Protein AF-K9EWG0-F1 (afdb_monomer)

Mean predicted aligned error: 18.76 Å

Radius of gyration: 41.53 Å; Cα contacts (8 Å, |Δi|>4): 201; chains: 1; bounding box: 76×58×129 Å

Secondary structure (DSSP, 8-state):
-HHHHHHHHHHHHTT--PPPPPP--BS---S-HHHHTTHHHHHHHHHHHS-GGGEEEEEEEEEEETTEEEEEEEE--GGGTTEEEEEEEEE-TT---EEEEEEEEEE-TTPPPPPPP--HHHHHHHHHHHHHHHHHHHHHHHHHHHHHHHHHHHHHHHTTTTS-------------------------------------------SHHHHHHHHHHHHHHHHHHHHHHHHTSSSSSS-------

InterPro domains:
  IPR021391 Protein of unknown function DUF3027 [PF11228] (56-193)

pLDDT: mean 71.7, std 26.35, range [30.31, 98.5]

Solvent-accessible surface area (backbone atoms only — not comparable to full-atom values): 15636 Å² total; per-residue (Å²): 114,76,63,58,55,52,48,53,52,51,57,54,60,70,68,55,71,70,75,81,73,65,53,79,56,35,83,78,76,92,73,53,64,69,64,72,68,38,55,63,62,45,50,54,57,48,55,72,79,43,63,64,82,36,58,48,59,78,58,24,33,46,77,79,48,87,50,30,36,30,45,28,22,36,31,52,38,86,93,40,48,40,23,27,39,35,28,33,34,35,44,56,88,99,50,90,60,76,42,80,77,52,76,50,77,41,40,24,88,69,28,84,72,82,75,77,82,73,58,69,70,60,52,50,53,51,51,53,51,49,52,50,52,52,54,52,53,52,52,50,52,52,49,52,51,49,50,51,55,50,52,52,53,53,60,61,56,59,71,63,72,79,76,79,87,85,81,80,89,79,89,76,90,84,89,78,88,79,85,82,89,83,87,89,81,87,77,91,86,85,85,90,85,85,91,85,88,88,85,91,85,83,87,84,88,68,72,70,64,56,62,57,50,54,52,49,54,58,48,54,54,49,56,50,58,56,49,52,65,59,51,71,76,76,70,82,83,87,86,82,82,78,86,89,134

Structure (mmCIF, N/CA/C/O backbone):
data_AF-K9EWG0-F1
#
_entry.id   AF-K9EWG0-F1
#
loop_
_atom_site.group_PDB
_atom_site.id
_atom_site.type_symbol
_atom_site.label_atom_id
_atom_site.label_alt_id
_atom_site.label_comp_id
_atom_site.label_asym_id
_atom_site.label_entity_id
_atom_site.label_seq_id
_atom_site.pdbx_PDB_ins_code
_atom_site.Cartn_x
_atom_site.Cartn_y
_atom_site.Cartn_z
_atom_site.occupancy
_atom_site.B_iso_or_equiv
_atom_site.auth_seq_id
_atom_site.auth_comp_id
_atom_site.auth_asym_id
_atom_site.auth_atom_id
_atom_site.pdbx_PDB_model_num
ATOM 1 N N . MET A 1 1 ? 9.337 38.647 -16.752 1.00 52.31 1 MET A N 1
ATOM 2 C CA . MET A 1 1 ? 9.765 37.676 -17.786 1.00 52.31 1 MET A CA 1
ATOM 3 C C . MET A 1 1 ? 10.881 36.719 -17.349 1.00 52.31 1 MET A C 1
ATOM 5 O O . MET A 1 1 ? 10.680 35.524 -17.511 1.00 52.31 1 MET A O 1
ATOM 9 N N . ALA A 1 2 ? 12.030 37.158 -16.804 1.00 51.88 2 ALA A N 1
ATOM 10 C CA . ALA A 1 2 ? 13.043 36.218 -16.275 1.00 51.88 2 ALA A CA 1
ATOM 11 C C . ALA A 1 2 ? 12.647 35.605 -14.911 1.00 51.88 2 ALA A C 1
ATOM 13 O O . ALA A 1 2 ? 12.859 34.416 -14.696 1.00 51.88 2 ALA A O 1
ATOM 14 N N . ASN A 1 3 ? 11.988 36.386 -14.041 1.00 52.84 3 ASN A N 1
ATOM 15 C CA . ASN A 1 3 ? 11.521 35.917 -12.727 1.00 52.84 3 ASN A CA 1
ATOM 16 C C . ASN A 1 3 ? 10.357 34.914 -12.807 1.00 52.84 3 ASN A C 1
ATOM 18 O O . ASN A 1 3 ? 10.378 33.912 -12.108 1.00 52.84 3 ASN A O 1
ATOM 22 N N . GLU A 1 4 ? 9.397 35.106 -13.716 1.00 54.19 4 GLU A N 1
ATOM 23 C CA . GLU A 1 4 ? 8.247 34.190 -13.863 1.00 54.19 4 GLU A CA 1
ATOM 24 C C . GLU A 1 4 ? 8.647 32.807 -14.390 1.00 54.19 4 GLU A C 1
ATOM 26 O O . GLU A 1 4 ? 8.045 31.803 -14.026 1.00 54.19 4 GLU A O 1
ATOM 31 N N . LYS A 1 5 ? 9.685 32.724 -15.237 1.00 50.09 5 LYS A N 1
ATOM 32 C CA . LYS A 1 5 ? 10.212 31.428 -15.692 1.00 50.09 5 LYS A CA 1
ATOM 33 C C . LYS A 1 5 ? 10.930 30.676 -14.571 1.00 50.09 5 LYS A C 1
ATOM 35 O O . LYS A 1 5 ? 10.871 29.453 -14.558 1.00 50.09 5 LYS A O 1
ATOM 40 N N . LEU A 1 6 ? 11.581 31.383 -13.646 1.00 44.81 6 LEU A N 1
ATOM 41 C CA . LEU A 1 6 ? 12.205 30.775 -12.468 1.00 44.81 6 LEU A CA 1
ATOM 42 C C . LEU A 1 6 ? 11.150 30.316 -11.454 1.00 44.81 6 LEU A C 1
ATOM 44 O O . LEU A 1 6 ? 11.259 29.202 -10.949 1.00 44.81 6 LEU A O 1
ATOM 48 N N . GLU A 1 7 ? 10.092 31.100 -11.238 1.00 50.97 7 GLU A N 1
ATOM 49 C CA . GLU A 1 7 ? 8.958 30.690 -10.400 1.00 50.97 7 GLU A CA 1
ATOM 50 C C . GLU A 1 7 ? 8.190 29.508 -10.998 1.00 50.97 7 GLU A C 1
ATOM 52 O O . GLU A 1 7 ? 7.890 28.568 -10.277 1.00 50.97 7 GLU A O 1
ATOM 57 N N . ALA A 1 8 ? 7.949 29.462 -12.313 1.00 48.59 8 ALA A N 1
ATOM 58 C CA . ALA A 1 8 ? 7.283 28.321 -12.951 1.00 48.59 8 ALA A CA 1
ATOM 59 C C . ALA A 1 8 ? 8.116 27.025 -12.885 1.00 48.59 8 ALA A C 1
ATOM 61 O O . ALA A 1 8 ? 7.559 25.938 -12.729 1.00 48.59 8 ALA A O 1
ATOM 62 N N . VAL A 1 9 ? 9.448 27.125 -12.969 1.00 48.34 9 VAL A N 1
ATOM 63 C CA . VAL A 1 9 ? 10.360 25.983 -12.784 1.00 48.34 9 VAL A CA 1
ATOM 64 C C . VAL A 1 9 ? 10.399 25.540 -11.315 1.00 48.34 9 VAL A C 1
ATOM 66 O O . VAL A 1 9 ? 10.417 24.339 -11.052 1.00 48.34 9 VAL A O 1
ATOM 69 N N . ALA A 1 10 ? 10.326 26.471 -10.359 1.00 44.66 10 ALA A N 1
ATOM 70 C CA . ALA A 1 10 ? 10.211 26.159 -8.933 1.00 44.66 10 ALA A CA 1
ATOM 71 C C . ALA A 1 10 ? 8.844 25.537 -8.574 1.00 44.66 10 ALA A C 1
ATOM 73 O O . ALA A 1 10 ? 8.788 24.553 -7.839 1.00 44.66 10 ALA A O 1
ATOM 74 N N . GLN A 1 11 ? 7.748 26.032 -9.158 1.00 46.97 11 GLN A N 1
ATOM 75 C CA . GLN A 1 11 ? 6.395 25.499 -8.972 1.00 46.97 11 GLN A CA 1
ATOM 76 C C . GLN A 1 11 ? 6.238 24.105 -9.605 1.00 46.97 11 GLN A C 1
ATOM 78 O O . GLN A 1 11 ? 5.547 23.250 -9.058 1.00 46.97 11 GLN A O 1
ATOM 83 N N . ALA A 1 12 ? 6.904 23.846 -10.738 1.00 45.38 12 ALA A N 1
ATOM 84 C CA . ALA A 1 12 ? 6.944 22.525 -11.369 1.00 45.38 12 ALA A CA 1
ATOM 85 C C . ALA A 1 12 ? 7.834 21.531 -10.600 1.00 45.38 12 ALA A C 1
ATOM 87 O O . ALA A 1 12 ? 7.512 20.345 -10.540 1.00 45.38 12 ALA A O 1
ATOM 88 N N . ALA A 1 13 ? 8.912 22.002 -9.964 1.00 43.16 13 ALA A N 1
ATOM 89 C CA . ALA A 1 13 ? 9.715 21.195 -9.045 1.00 43.16 13 ALA A CA 1
ATOM 90 C C . ALA A 1 13 ? 8.958 20.846 -7.748 1.00 43.16 13 ALA A C 1
ATOM 92 O O . ALA A 1 13 ? 9.226 19.805 -7.158 1.00 43.16 13 ALA A O 1
ATOM 93 N N . ALA A 1 14 ? 7.973 21.654 -7.342 1.00 43.66 14 ALA A N 1
ATOM 94 C CA . ALA A 1 14 ? 7.122 21.383 -6.180 1.00 43.66 14 ALA A CA 1
ATOM 95 C C . ALA A 1 14 ? 6.075 20.270 -6.410 1.00 43.66 14 ALA A C 1
ATOM 97 O O . ALA A 1 14 ? 5.506 19.765 -5.447 1.00 43.66 14 ALA A O 1
ATOM 98 N N . ILE A 1 15 ? 5.840 19.845 -7.660 1.00 48.53 15 ILE A N 1
ATOM 99 C CA . ILE A 1 15 ? 5.008 18.672 -8.001 1.00 48.53 15 ILE A CA 1
ATOM 100 C C . ILE A 1 15 ? 5.906 17.544 -8.517 1.00 48.53 15 ILE A C 1
ATOM 102 O O . ILE A 1 15 ? 5.627 16.874 -9.511 1.00 48.53 15 ILE A O 1
ATOM 106 N N . THR A 1 16 ? 7.043 17.327 -7.870 1.00 50.03 16 THR A N 1
ATOM 107 C CA . THR A 1 16 ? 7.686 16.024 -7.968 1.00 50.03 16 THR A CA 1
ATOM 108 C C . THR A 1 16 ? 7.005 15.151 -6.932 1.00 50.03 16 THR A C 1
ATOM 110 O O . THR A 1 16 ? 7.180 15.443 -5.752 1.00 50.03 16 THR A O 1
ATOM 113 N N . PRO A 1 17 ? 6.213 14.130 -7.314 1.00 56.44 17 PRO A N 1
ATOM 114 C CA . PRO A 1 17 ? 5.749 13.181 -6.323 1.00 56.44 17 PRO A CA 1
ATOM 115 C C . PRO A 1 17 ? 7.005 12.525 -5.759 1.00 56.44 17 PRO A C 1
ATOM 117 O O . PRO A 1 17 ? 7.719 11.801 -6.463 1.00 56.44 17 PRO A O 1
ATOM 120 N N . GLU A 1 18 ? 7.322 12.882 -4.521 1.00 65.06 18 GLU A N 1
ATOM 121 C CA . GLU A 1 18 ? 8.186 12.089 -3.671 1.00 65.06 18 GLU A CA 1
ATOM 122 C C . GLU A 1 18 ? 7.679 10.645 -3.737 1.00 65.06 18 GLU A C 1
ATOM 124 O O . GLU A 1 18 ? 6.473 10.398 -3.860 1.00 65.06 18 GLU A O 1
ATOM 129 N N . MET A 1 19 ? 8.601 9.687 -3.796 1.00 63.53 19 MET A N 1
ATOM 130 C CA . MET A 1 19 ? 8.195 8.287 -3.844 1.00 63.53 19 MET A CA 1
ATOM 131 C C . MET A 1 19 ? 7.349 7.988 -2.606 1.00 63.53 19 MET A C 1
ATOM 133 O O . MET A 1 19 ? 7.719 8.445 -1.526 1.00 63.53 19 MET A O 1
ATOM 137 N N . PRO A 1 20 ? 6.231 7.253 -2.745 1.00 70.00 20 PRO A N 1
ATOM 138 C CA . PRO A 1 20 ? 5.370 6.982 -1.606 1.00 70.00 20 PRO A CA 1
ATOM 139 C C . PRO A 1 20 ? 6.189 6.301 -0.511 1.00 70.00 20 PRO A C 1
ATOM 141 O O . PRO A 1 20 ? 6.918 5.339 -0.782 1.00 70.00 20 PRO A O 1
ATOM 144 N N . GLU A 1 21 ? 6.088 6.838 0.702 1.00 82.38 21 GLU A N 1
ATOM 145 C CA . GLU A 1 21 ? 6.824 6.335 1.851 1.00 82.38 21 GLU A CA 1
ATOM 146 C C . GLU A 1 21 ? 6.404 4.891 2.137 1.00 82.38 21 GLU A C 1
ATOM 148 O O . GLU A 1 21 ? 5.219 4.541 2.115 1.00 82.38 21 GLU A O 1
ATOM 153 N N . ARG A 1 22 ? 7.400 4.026 2.343 1.00 92.69 22 ARG A N 1
ATOM 154 C CA . ARG A 1 22 ? 7.156 2.629 2.694 1.00 92.69 22 ARG A CA 1
ATOM 155 C C . ARG A 1 22 ? 6.830 2.522 4.171 1.00 92.69 22 ARG A C 1
ATOM 157 O O . ARG A 1 22 ? 7.469 3.167 4.996 1.00 92.69 22 ARG A O 1
ATOM 164 N N . VAL A 1 23 ? 5.900 1.638 4.501 1.00 94.75 23 VAL A N 1
ATOM 165 C CA . VAL A 1 23 ? 5.550 1.360 5.894 1.00 94.75 23 VAL A CA 1
ATOM 166 C C . VAL A 1 23 ? 6.294 0.142 6.420 1.00 94.75 23 VAL A C 1
ATOM 168 O O . VAL A 1 23 ? 6.489 -0.854 5.718 1.00 94.75 23 VAL A O 1
ATOM 171 N N . TYR A 1 24 ? 6.639 0.209 7.704 1.00 94.50 24 TYR A N 1
ATOM 172 C CA . TYR A 1 24 ? 7.274 -0.870 8.455 1.00 94.50 24 TYR A CA 1
ATOM 173 C C . TYR A 1 24 ? 6.447 -1.147 9.718 1.00 94.50 24 TYR A C 1
ATOM 175 O O . TYR A 1 24 ? 6.765 -0.615 10.788 1.00 94.50 24 TYR A O 1
ATOM 183 N N . PRO A 1 25 ? 5.352 -1.928 9.605 1.00 95.00 25 PRO A N 1
ATOM 184 C CA . PRO A 1 25 ? 4.478 -2.220 10.733 1.00 95.00 25 PRO A CA 1
ATOM 185 C C . PRO A 1 25 ? 5.246 -2.881 11.875 1.00 95.00 25 PRO A C 1
ATOM 187 O O . PRO A 1 25 ? 6.041 -3.797 11.667 1.00 95.00 25 PRO A O 1
ATOM 190 N N . GLN A 1 26 ? 4.994 -2.425 13.094 1.00 93.62 26 GLN A N 1
ATOM 191 C CA . GLN A 1 26 ? 5.679 -2.909 14.284 1.00 93.62 26 GLN A CA 1
ATOM 192 C C . GLN A 1 26 ? 4.806 -3.939 15.002 1.00 93.62 26 GLN A C 1
ATOM 194 O O . GLN A 1 26 ? 3.613 -3.718 15.214 1.00 93.62 26 GLN A O 1
ATOM 199 N N . ALA A 1 27 ? 5.394 -5.065 15.410 1.00 87.50 27 ALA A N 1
ATOM 200 C CA . ALA A 1 27 ? 4.670 -6.096 16.158 1.00 87.50 27 ALA A CA 1
ATOM 201 C C . ALA A 1 27 ? 4.316 -5.640 17.584 1.00 87.50 27 ALA A C 1
ATOM 203 O O . ALA A 1 27 ? 3.273 -6.011 18.116 1.00 87.50 27 ALA A O 1
ATOM 204 N N . ASN A 1 28 ? 5.181 -4.821 18.190 1.00 84.56 28 ASN A N 1
ATOM 205 C CA . ASN A 1 28 ? 5.046 -4.353 19.563 1.00 84.56 28 ASN A CA 1
ATOM 206 C C . ASN A 1 28 ? 5.228 -2.839 19.609 1.00 84.56 28 ASN A C 1
ATOM 208 O O . ASN A 1 28 ? 6.334 -2.339 19.417 1.00 84.56 28 ASN A O 1
ATOM 212 N N . VAL A 1 29 ? 4.152 -2.119 19.912 1.00 86.94 29 VAL A N 1
ATOM 213 C CA . VAL A 1 29 ? 4.202 -0.676 20.154 1.00 86.94 29 VAL A CA 1
ATOM 214 C C . VAL A 1 29 ? 3.695 -0.408 21.563 1.00 86.94 29 VAL A C 1
ATOM 216 O O . VAL A 1 29 ? 2.639 -0.900 21.961 1.00 86.94 29 VAL A O 1
ATOM 219 N N . ALA A 1 30 ? 4.466 0.345 22.346 1.00 84.62 30 ALA A N 1
ATOM 220 C CA . ALA A 1 30 ? 4.003 0.829 23.639 1.00 84.62 30 ALA A CA 1
ATOM 221 C C . ALA A 1 30 ? 2.956 1.927 23.408 1.00 84.62 30 ALA A C 1
ATOM 223 O O . ALA A 1 30 ? 3.200 2.851 22.639 1.00 84.62 30 ALA A O 1
ATOM 224 N N . GLY A 1 31 ? 1.795 1.845 24.062 1.00 84.44 31 GLY A N 1
ATOM 225 C CA . GLY A 1 31 ? 0.774 2.881 23.909 1.00 84.44 31 GLY A CA 1
ATOM 226 C C . GLY A 1 31 ? -0.656 2.420 24.168 1.00 84.44 31 GLY A C 1
ATOM 227 O O . GLY A 1 31 ? -0.938 1.700 25.131 1.00 84.44 31 GLY A O 1
ATOM 228 N N . GLU A 1 32 ? -1.568 2.905 23.324 1.00 88.25 32 GLU A N 1
ATOM 229 C CA . GLU A 1 32 ? -3.019 2.798 23.469 1.00 88.25 32 GLU A CA 1
ATOM 230 C C . GLU A 1 32 ? -3.499 1.331 23.365 1.00 88.25 32 GLU A C 1
ATOM 232 O O . GLU A 1 32 ? -3.663 0.760 22.289 1.00 88.25 32 GLU A O 1
ATOM 237 N N . LYS A 1 33 ? -3.727 0.701 24.526 1.00 93.25 33 LYS A N 1
ATOM 238 C CA . LYS A 1 33 ? -4.073 -0.730 24.644 1.00 93.25 33 LYS A CA 1
ATOM 239 C C . LYS A 1 33 ? -5.417 -1.107 24.005 1.00 93.25 33 LYS A C 1
ATOM 241 O O . LYS A 1 33 ? -5.614 -2.259 23.616 1.00 93.25 33 LYS A O 1
ATOM 246 N N . THR A 1 34 ? -6.357 -0.169 23.933 1.00 95.19 34 THR A N 1
ATOM 247 C CA . THR A 1 34 ? -7.707 -0.410 23.401 1.00 95.19 34 THR A CA 1
ATOM 248 C C . THR A 1 34 ? -7.662 -0.588 21.885 1.00 95.19 34 THR A C 1
ATOM 250 O O . THR A 1 34 ? -8.275 -1.502 21.355 1.00 95.19 34 THR A O 1
ATOM 253 N N . LEU A 1 35 ? -6.909 0.264 21.198 1.00 96.38 35 LEU A N 1
ATOM 254 C CA . LEU A 1 35 ? -6.666 0.240 19.770 1.00 96.38 35 LEU A CA 1
ATOM 255 C C . LEU A 1 35 ? -5.797 -0.962 19.434 1.00 96.38 35 LEU A C 1
ATOM 257 O O . LEU A 1 35 ? -6.199 -1.747 18.595 1.00 96.38 35 LEU A O 1
ATOM 261 N N . LEU A 1 36 ? -4.716 -1.212 20.182 1.00 96.00 36 LEU A N 1
ATOM 262 C CA . LEU A 1 36 ? -3.873 -2.401 19.979 1.00 96.00 36 LEU A CA 1
ATOM 263 C C . LEU A 1 36 ? -4.661 -3.724 20.004 1.00 96.00 36 LEU A C 1
ATOM 265 O O . LEU A 1 36 ? -4.349 -4.647 19.255 1.00 96.00 36 LEU A O 1
ATOM 269 N N . SER A 1 37 ? -5.695 -3.817 20.844 1.00 95.50 37 SER A N 1
ATOM 270 C CA . SER A 1 37 ? -6.565 -4.999 20.930 1.00 95.50 37 SER A CA 1
ATOM 271 C C . SER A 1 37 ? -7.711 -5.015 19.910 1.00 95.50 37 SER A C 1
ATOM 273 O O . SER A 1 37 ? -8.373 -6.039 19.764 1.00 95.50 37 SER A O 1
ATOM 275 N N . ALA A 1 38 ? -7.928 -3.938 19.152 1.00 97.19 38 ALA A N 1
ATOM 276 C CA . ALA A 1 38 ? -9.024 -3.793 18.192 1.00 97.19 38 ALA A CA 1
ATOM 277 C C . ALA A 1 38 ? -8.699 -4.319 16.777 1.00 97.19 38 ALA A C 1
ATOM 279 O O . ALA A 1 38 ? -9.329 -3.910 15.800 1.00 97.19 38 ALA A O 1
ATOM 280 N N . ARG A 1 39 ? -7.769 -5.278 16.657 1.00 97.31 39 ARG A N 1
ATOM 281 C CA . ARG A 1 39 ? -7.419 -5.938 15.383 1.00 97.31 39 ARG A CA 1
ATOM 282 C C . ARG A 1 39 ? -8.644 -6.511 14.668 1.00 97.31 39 ARG A C 1
ATOM 284 O O . ARG A 1 39 ? -8.738 -6.400 13.450 1.00 97.31 39 ARG A O 1
ATOM 291 N N . ASP A 1 40 ? -9.564 -7.125 15.405 1.00 97.94 40 ASP A N 1
ATOM 292 C CA . ASP A 1 40 ? -10.741 -7.760 14.804 1.00 97.94 40 ASP A CA 1
ATOM 293 C C . ASP A 1 40 ? -11.700 -6.721 14.218 1.00 97.94 40 ASP A C 1
ATOM 295 O O . ASP A 1 40 ? -12.225 -6.927 13.132 1.00 97.94 40 ASP A O 1
ATOM 299 N N . VAL A 1 41 ? -11.833 -5.553 14.860 1.00 98.06 41 VAL A N 1
ATOM 300 C CA . VAL A 1 41 ? -12.605 -4.424 14.314 1.00 98.06 41 VAL A CA 1
ATOM 301 C C . VAL A 1 41 ? -12.006 -3.960 12.988 1.00 98.06 41 VAL A C 1
ATOM 303 O O . VAL A 1 41 ? -12.738 -3.756 12.023 1.00 98.06 41 VAL A O 1
ATOM 306 N N . ALA A 1 42 ? -10.677 -3.829 12.925 1.00 98.25 42 ALA A N 1
ATOM 307 C CA . ALA A 1 42 ? -9.989 -3.465 11.692 1.00 98.25 42 ALA A CA 1
ATOM 308 C C . ALA A 1 42 ? -10.172 -4.525 10.593 1.00 98.25 42 ALA A C 1
ATOM 310 O O . ALA A 1 42 ? -10.448 -4.191 9.442 1.00 98.25 42 ALA A O 1
ATOM 311 N N . ARG A 1 43 ? -10.055 -5.811 10.942 1.00 98.50 43 ARG A N 1
ATOM 312 C CA . ARG A 1 43 ? -10.225 -6.902 9.978 1.00 98.50 43 ARG A CA 1
ATOM 313 C C . ARG A 1 43 ? -11.659 -6.981 9.457 1.00 98.50 43 ARG A C 1
ATOM 315 O O . ARG A 1 43 ? -11.847 -7.127 8.254 1.00 98.50 43 ARG A O 1
ATOM 322 N N . ASP A 1 44 ? -12.651 -6.862 10.332 1.00 98.38 44 ASP A N 1
ATOM 323 C CA . ASP A 1 44 ? -14.066 -6.882 9.958 1.00 98.38 44 ASP A CA 1
ATOM 324 C C . ASP A 1 44 ? -14.415 -5.734 9.003 1.00 98.38 44 ASP A C 1
ATOM 326 O O . ASP A 1 44 ? -15.190 -5.933 8.066 1.00 98.38 44 ASP A O 1
ATOM 330 N N . GLU A 1 45 ? -13.813 -4.555 9.195 1.00 98.25 45 GLU A N 1
ATOM 331 C CA . GLU A 1 45 ? -13.983 -3.428 8.275 1.00 98.25 45 GLU A CA 1
ATOM 332 C C . GLU A 1 45 ? -13.423 -3.745 6.881 1.00 98.25 45 GLU A C 1
ATOM 334 O O . GLU A 1 45 ? -14.129 -3.564 5.891 1.00 98.25 45 GLU A O 1
ATOM 339 N N . LEU A 1 46 ? -12.210 -4.311 6.782 1.00 97.81 46 LEU A N 1
ATOM 340 C CA . LEU A 1 46 ? -11.655 -4.746 5.490 1.00 97.81 46 LEU A CA 1
ATOM 341 C C . LEU A 1 46 ? -12.587 -5.740 4.791 1.00 97.81 46 LEU A C 1
ATOM 343 O O . LEU A 1 46 ? -12.869 -5.612 3.600 1.00 97.81 46 LEU A O 1
ATOM 347 N N . LEU A 1 47 ? -13.104 -6.716 5.538 1.00 98.06 47 LEU A N 1
ATOM 348 C CA . LEU A 1 47 ? -13.963 -7.773 5.005 1.00 98.06 47 LEU A CA 1
ATOM 349 C C . LEU A 1 47 ? -15.360 -7.286 4.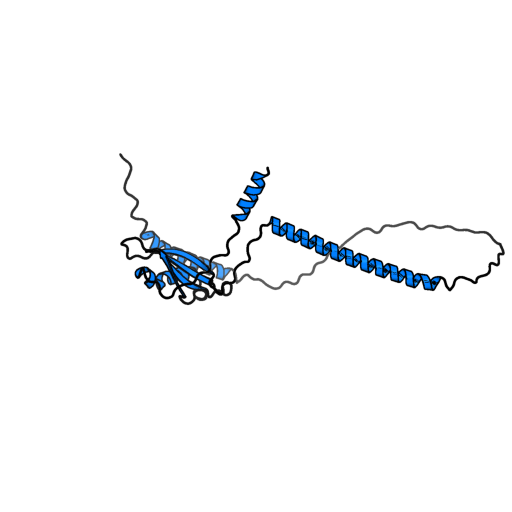586 1.00 98.06 47 LEU A C 1
ATOM 351 O O . LEU A 1 47 ? -16.087 -8.029 3.919 1.00 98.06 47 LEU A O 1
ATOM 355 N N . CYS A 1 48 ? -15.748 -6.051 4.925 1.00 96.56 48 CYS A N 1
ATOM 356 C CA . CYS A 1 48 ? -16.995 -5.464 4.436 1.00 96.56 48 CYS A CA 1
ATOM 357 C C . CYS A 1 48 ? -16.964 -5.214 2.919 1.00 96.56 48 CYS A C 1
ATOM 359 O O . CYS A 1 48 ? -18.003 -5.348 2.263 1.00 96.56 48 CYS A O 1
ATOM 361 N N . GLU A 1 49 ? -15.796 -4.898 2.353 1.00 93.62 49 GLU A N 1
ATOM 362 C CA . GLU A 1 49 ? -15.650 -4.546 0.932 1.00 93.62 49 GLU A CA 1
ATOM 363 C C . GLU A 1 49 ? -14.650 -5.431 0.181 1.00 93.62 49 GLU A C 1
ATOM 365 O O . GLU A 1 49 ? -14.834 -5.718 -1.008 1.00 93.62 49 GLU A O 1
ATOM 370 N N . ILE A 1 50 ? -13.618 -5.915 0.871 1.00 97.06 50 ILE A N 1
ATOM 371 C CA . ILE A 1 50 ? -12.515 -6.664 0.279 1.00 97.06 50 ILE A CA 1
ATOM 372 C C . ILE A 1 50 ? -12.779 -8.167 0.447 1.00 97.06 50 ILE A C 1
ATOM 374 O O . ILE A 1 50 ? -13.051 -8.638 1.552 1.00 97.06 50 ILE A O 1
ATOM 378 N N . PRO A 1 51 ? -12.688 -8.969 -0.632 1.00 97.69 51 PRO A N 1
ATOM 379 C CA . PRO A 1 51 ? -12.755 -10.421 -0.525 1.00 97.69 51 PRO A CA 1
ATOM 380 C C . PRO A 1 51 ? -11.717 -10.975 0.456 1.00 97.69 51 PRO A C 1
ATOM 382 O O . PRO A 1 51 ? -10.537 -10.658 0.337 1.00 97.69 51 PRO A O 1
ATOM 385 N N . GLU A 1 52 ? -12.134 -11.883 1.341 1.00 97.75 52 GLU A N 1
ATOM 386 C CA . GLU A 1 52 ? -11.278 -12.460 2.393 1.00 97.75 52 GLU A CA 1
ATOM 387 C C . GLU A 1 52 ? -9.953 -13.023 1.866 1.00 97.75 52 GLU A C 1
ATOM 389 O O . GLU A 1 52 ? -8.908 -12.812 2.466 1.00 97.75 52 GLU A O 1
ATOM 394 N N . LYS A 1 53 ? -9.970 -13.648 0.684 1.00 97.94 53 LYS A N 1
ATOM 395 C CA . LYS A 1 53 ? -8.769 -14.179 0.017 1.00 97.94 53 LYS A CA 1
ATOM 396 C C . LYS A 1 53 ? -7.683 -13.139 -0.300 1.00 97.94 53 LYS A C 1
ATOM 398 O O . LYS A 1 53 ? -6.600 -13.532 -0.704 1.00 97.94 53 LYS A O 1
ATOM 403 N N . TYR A 1 54 ? -7.991 -11.845 -0.224 1.00 98.19 54 TYR A N 1
ATOM 404 C CA . TYR A 1 54 ? -7.040 -10.756 -0.454 1.00 98.19 54 TYR A CA 1
ATOM 405 C C . TYR A 1 54 ? -6.569 -10.093 0.847 1.00 98.19 54 TYR A C 1
ATOM 407 O O . TYR A 1 54 ? -5.694 -9.229 0.791 1.00 98.19 54 TYR A O 1
ATOM 415 N N . VAL A 1 55 ? -7.117 -10.491 2.000 1.00 98.12 55 VAL A N 1
ATOM 416 C CA . VAL A 1 55 ? -6.748 -9.984 3.327 1.00 98.12 55 VAL A CA 1
ATOM 417 C C . VAL A 1 55 ? -5.980 -11.075 4.069 1.00 98.12 55 VAL A C 1
ATOM 419 O O . VAL A 1 55 ? -6.560 -12.062 4.520 1.00 98.12 55 VAL A O 1
ATOM 422 N N . GLY A 1 56 ? -4.668 -10.895 4.181 1.00 97.69 56 GLY A N 1
ATOM 423 C CA . GLY A 1 56 ? -3.769 -11.843 4.824 1.00 97.69 56 GLY A CA 1
ATOM 424 C C . GLY A 1 56 ? -3.669 -11.670 6.339 1.00 97.69 56 GLY A C 1
ATOM 425 O O . GLY A 1 56 ? -4.544 -11.122 7.017 1.00 97.69 56 GLY A O 1
ATOM 426 N N . GLU A 1 57 ? -2.562 -12.166 6.881 1.00 97.62 57 GLU A N 1
ATOM 427 C CA . GLU A 1 57 ? -2.255 -12.082 8.306 1.00 97.62 57 GLU A CA 1
ATOM 428 C C . GLU A 1 57 ? -2.037 -10.634 8.759 1.00 97.62 57 GLU A C 1
ATOM 430 O O . GLU A 1 57 ? -1.604 -9.773 7.992 1.00 97.62 57 GLU A O 1
ATOM 435 N N . HIS A 1 58 ? -2.314 -10.372 10.037 1.00 97.94 58 HIS A N 1
ATOM 436 C CA . HIS A 1 58 ? -1.984 -9.092 10.660 1.00 97.94 58 HIS A CA 1
ATOM 437 C C . HIS A 1 58 ? -0.463 -8.970 10.772 1.00 97.94 58 HIS A C 1
ATOM 439 O O . HIS A 1 58 ? 0.189 -9.837 11.349 1.00 97.94 58 HIS A O 1
ATOM 445 N N . ALA A 1 59 ? 0.085 -7.919 10.171 1.00 97.19 59 ALA A N 1
ATOM 446 C CA . ALA A 1 59 ? 1.519 -7.693 10.029 1.00 97.19 59 ALA A CA 1
ATOM 447 C C . ALA A 1 59 ? 2.099 -6.826 11.156 1.00 97.19 59 ALA A C 1
ATOM 449 O O . ALA A 1 59 ? 3.307 -6.820 11.368 1.00 97.19 59 ALA A O 1
ATOM 450 N N . GLY A 1 60 ? 1.249 -6.094 11.876 1.00 97.25 60 GLY A N 1
ATOM 451 C CA . GLY A 1 60 ? 1.663 -5.186 12.938 1.00 97.25 60 GLY A CA 1
ATOM 452 C C . GLY A 1 60 ? 0.826 -3.917 12.955 1.00 97.25 60 GLY A C 1
ATOM 453 O O . GLY A 1 60 ? -0.280 -3.861 12.406 1.00 97.25 60 GLY A O 1
ATOM 454 N N . VAL A 1 61 ? 1.347 -2.897 13.619 1.00 97.62 61 VAL A N 1
ATOM 455 C CA . VAL A 1 61 ? 0.673 -1.611 13.796 1.00 97.62 61 VAL A CA 1
ATOM 456 C C . VAL A 1 61 ? 1.642 -0.443 13.622 1.00 97.62 61 VAL A C 1
ATOM 458 O O . VAL A 1 61 ? 2.854 -0.614 13.755 1.00 97.62 61 VAL A O 1
ATOM 461 N N . LEU A 1 62 ? 1.101 0.747 13.375 1.00 96.00 62 LEU A N 1
ATOM 462 C CA . LEU A 1 62 ? 1.804 2.021 13.522 1.00 96.00 62 LEU A CA 1
ATOM 463 C C . LEU A 1 62 ? 0.987 2.912 14.461 1.00 96.00 62 LEU A C 1
ATOM 465 O O . LEU A 1 62 ? -0.220 3.058 14.279 1.00 96.00 62 LEU A O 1
ATOM 469 N N . LEU A 1 63 ? 1.623 3.463 15.494 1.00 95.69 63 LEU A N 1
ATOM 470 C CA . LEU A 1 63 ? 0.985 4.448 16.365 1.00 95.69 63 LEU A CA 1
ATOM 471 C C . LEU A 1 63 ? 1.201 5.829 15.748 1.00 95.69 63 LEU A C 1
ATOM 473 O O . LEU A 1 63 ? 2.309 6.353 15.822 1.00 95.69 63 LEU A O 1
ATOM 477 N N . GLU A 1 64 ? 0.151 6.381 15.149 1.00 92.88 64 GLU A N 1
ATOM 478 C CA . GLU A 1 64 ? 0.183 7.705 14.514 1.00 92.88 64 GLU A CA 1
ATOM 479 C C . GLU A 1 64 ? 0.203 8.804 15.585 1.00 92.88 64 GLU A C 1
ATOM 481 O O . GLU A 1 64 ? 1.011 9.728 15.553 1.00 92.88 64 GLU A O 1
ATOM 486 N N . GLU A 1 65 ? -0.672 8.673 16.589 1.00 93.19 65 GLU A N 1
ATOM 487 C CA . GLU A 1 65 ? -0.826 9.626 17.689 1.00 93.19 65 GLU A CA 1
ATOM 488 C C . GLU A 1 65 ? -1.279 8.920 18.981 1.00 93.19 65 GLU A C 1
ATOM 490 O O . GLU A 1 65 ? -1.536 7.720 19.005 1.00 93.19 65 GLU A O 1
ATOM 495 N N . GLU A 1 66 ? -1.462 9.662 20.082 1.00 92.75 66 GLU A N 1
ATOM 496 C CA . GLU A 1 66 ? -1.850 9.111 21.398 1.00 92.75 66 GLU A CA 1
ATOM 497 C C . GLU A 1 66 ? -3.107 8.212 21.350 1.00 92.75 66 GLU A C 1
ATOM 499 O O . GLU A 1 66 ? -3.243 7.271 22.136 1.00 92.75 66 GLU A O 1
ATOM 504 N N . ARG A 1 67 ? -4.060 8.519 20.459 1.00 95.12 67 ARG A N 1
ATOM 505 C CA . ARG A 1 67 ? -5.342 7.801 20.316 1.00 95.12 67 ARG A CA 1
ATOM 506 C C . ARG A 1 67 ? -5.704 7.509 18.861 1.00 95.12 67 ARG A C 1
ATOM 508 O O . ARG A 1 67 ? -6.892 7.370 18.555 1.00 95.12 67 ARG A O 1
ATOM 515 N N . VAL A 1 68 ? -4.694 7.425 18.001 1.00 96.81 68 VAL A N 1
ATOM 516 C CA . VAL A 1 68 ? -4.827 7.074 16.586 1.00 96.81 68 VAL A CA 1
ATOM 517 C C . VAL A 1 68 ? -3.769 6.029 16.260 1.00 96.81 68 VAL A C 1
ATOM 519 O O . VAL A 1 68 ? -2.591 6.222 16.552 1.00 96.81 68 VAL A O 1
ATOM 522 N N . LEU A 1 69 ? -4.196 4.893 15.720 1.00 97.31 69 LEU A N 1
ATOM 523 C CA . LEU A 1 69 ? -3.328 3.758 15.431 1.00 97.31 69 LEU A CA 1
ATOM 524 C C . LEU A 1 69 ? -3.809 3.039 14.178 1.00 97.31 69 LEU A C 1
ATOM 526 O O . LEU A 1 69 ? -4.999 2.763 14.038 1.00 97.31 69 LEU A O 1
ATOM 530 N N . THR A 1 70 ? -2.870 2.656 13.327 1.00 97.88 70 THR A N 1
ATOM 531 C CA . THR A 1 70 ? -3.134 1.942 12.080 1.00 97.88 70 THR A CA 1
ATOM 532 C C . THR A 1 70 ? -2.796 0.465 12.243 1.00 97.88 70 THR A C 1
ATOM 534 O O . THR A 1 70 ? -1.670 0.116 12.595 1.00 97.88 70 THR A O 1
ATOM 537 N N . HIS A 1 71 ? -3.764 -0.426 12.001 1.00 98.25 71 HIS A N 1
ATOM 538 C CA . HIS A 1 71 ? -3.517 -1.867 11.897 1.00 98.25 71 HIS A CA 1
ATOM 539 C C . HIS A 1 71 ? -3.169 -2.242 10.465 1.00 98.25 71 HIS A C 1
ATOM 541 O O . HIS A 1 71 ? -3.919 -1.912 9.550 1.00 98.25 71 HIS A O 1
ATOM 547 N N . PHE A 1 72 ? -2.095 -3.009 10.290 1.00 98.38 72 PHE A N 1
ATOM 548 C CA . PHE A 1 72 ? -1.671 -3.488 8.981 1.00 98.38 72 PHE A CA 1
ATOM 549 C C . PHE A 1 72 ? -1.935 -4.980 8.807 1.00 98.38 72 PHE A C 1
ATOM 551 O O . PHE A 1 72 ? -1.655 -5.783 9.698 1.00 98.38 72 PHE A O 1
ATOM 558 N N . PHE A 1 73 ? -2.424 -5.361 7.633 1.00 98.44 73 PHE A N 1
ATOM 559 C CA . PHE A 1 73 ? -2.609 -6.747 7.206 1.00 98.44 73 PHE A CA 1
ATOM 560 C C . PHE A 1 73 ? -1.909 -6.959 5.869 1.00 98.44 73 PHE A C 1
ATOM 562 O O . PHE A 1 73 ? -1.928 -6.071 5.017 1.00 98.44 73 PHE A O 1
ATOM 569 N N . LYS A 1 74 ? -1.301 -8.128 5.656 1.00 98.06 74 LYS A N 1
ATOM 570 C CA . LYS A 1 74 ? -0.694 -8.464 4.360 1.00 98.06 74 LYS A CA 1
ATOM 571 C C . LYS A 1 74 ? -1.740 -8.388 3.246 1.00 98.06 74 LYS A C 1
ATOM 573 O O . LYS A 1 74 ? -2.866 -8.865 3.410 1.00 98.06 74 LYS A O 1
ATOM 578 N N . CYS A 1 75 ? -1.382 -7.789 2.114 1.00 97.88 75 CYS A N 1
ATOM 579 C CA . CYS A 1 75 ? -2.212 -7.827 0.920 1.00 97.88 75 CYS A CA 1
ATOM 580 C C . CYS A 1 75 ? -1.921 -9.111 0.136 1.00 97.88 75 CYS A C 1
ATOM 582 O O . CYS A 1 75 ? -0.848 -9.269 -0.438 1.00 97.88 75 CYS A O 1
ATOM 584 N N . GLU A 1 76 ? -2.901 -10.010 0.065 1.00 97.62 76 GLU A N 1
ATOM 585 C CA . GLU A 1 76 ? -2.800 -11.266 -0.700 1.00 97.62 76 GLU A CA 1
ATOM 586 C C . GLU A 1 76 ? -3.311 -11.100 -2.144 1.00 97.62 76 GLU A C 1
ATOM 588 O O . GLU A 1 76 ? -3.549 -12.063 -2.878 1.00 97.62 76 GLU A O 1
ATOM 593 N N . HIS A 1 77 ? -3.529 -9.856 -2.583 1.00 96.38 77 HIS A N 1
ATOM 594 C CA . HIS A 1 77 ? -3.884 -9.589 -3.966 1.00 96.38 77 HIS A CA 1
ATOM 595 C C . HIS A 1 77 ? -2.641 -9.738 -4.864 1.00 96.38 77 HIS A C 1
ATOM 597 O O . HIS A 1 77 ? -1.658 -9.026 -4.665 1.00 96.38 77 HIS A O 1
ATOM 603 N N . PRO A 1 78 ? -2.675 -10.572 -5.922 1.00 95.00 78 PRO A N 1
ATOM 604 C CA . PRO A 1 78 ? -1.488 -10.873 -6.733 1.00 95.00 78 PRO A CA 1
ATOM 605 C C . PRO A 1 78 ? -0.917 -9.655 -7.478 1.00 95.00 78 PRO A C 1
ATOM 607 O O . PRO A 1 78 ? 0.256 -9.641 -7.830 1.00 95.00 78 PRO A O 1
ATOM 610 N N . GLY A 1 79 ? -1.731 -8.620 -7.709 1.00 94.75 79 GLY A N 1
ATOM 611 C CA . GLY A 1 79 ? -1.287 -7.344 -8.289 1.00 94.75 79 GLY A CA 1
ATOM 612 C C . GLY A 1 79 ? -0.636 -6.365 -7.302 1.00 94.75 79 GLY A C 1
ATOM 613 O O . GLY A 1 79 ? -0.149 -5.329 -7.736 1.00 94.75 79 GLY A O 1
ATOM 614 N N . TYR A 1 80 ? -0.641 -6.671 -6.003 1.00 95.75 80 TYR A N 1
ATOM 615 C CA . TYR A 1 80 ? -0.143 -5.805 -4.928 1.00 95.75 80 TYR A CA 1
ATOM 616 C C . TYR A 1 80 ? 0.784 -6.583 -3.983 1.00 95.75 80 TYR A C 1
ATOM 618 O O . TYR A 1 80 ? 0.711 -6.466 -2.763 1.00 95.75 80 TYR A O 1
ATOM 626 N N . HIS A 1 81 ? 1.671 -7.400 -4.551 1.00 94.81 81 HIS A N 1
ATOM 627 C CA . HIS A 1 81 ? 2.664 -8.134 -3.771 1.00 94.81 81 HIS A CA 1
ATOM 628 C C . HIS A 1 81 ? 3.543 -7.183 -2.944 1.00 94.81 81 HIS A C 1
ATOM 630 O O . HIS A 1 81 ? 3.983 -6.148 -3.449 1.00 94.81 81 HIS A O 1
ATOM 636 N N . GLY A 1 82 ? 3.770 -7.526 -1.675 1.00 95.75 82 GLY A N 1
ATOM 637 C CA . GLY A 1 82 ? 4.528 -6.702 -0.732 1.00 95.75 82 GLY A CA 1
ATOM 638 C C . GLY A 1 82 ? 3.778 -5.475 -0.200 1.00 95.75 82 GLY A C 1
ATOM 639 O O . GLY A 1 82 ? 4.366 -4.690 0.540 1.00 95.75 82 GLY A O 1
ATOM 640 N N . TRP A 1 83 ? 2.505 -5.274 -0.563 1.00 97.81 83 TRP A N 1
ATOM 641 C CA . TRP A 1 83 ? 1.671 -4.204 -0.006 1.00 97.81 83 TRP A CA 1
ATOM 642 C C . TRP A 1 83 ? 0.934 -4.657 1.254 1.00 97.81 83 TRP A C 1
ATOM 644 O O . TRP A 1 83 ? 0.682 -5.846 1.469 1.00 97.81 83 TRP A O 1
ATOM 654 N N . TYR A 1 84 ? 0.523 -3.680 2.056 1.00 98.25 84 TYR A N 1
ATOM 655 C CA . TYR A 1 84 ? -0.316 -3.874 3.228 1.00 98.25 84 TYR A CA 1
ATOM 656 C C . TYR A 1 84 ? -1.654 -3.159 3.065 1.00 98.25 84 TYR A C 1
ATOM 658 O O . TYR A 1 84 ? -1.714 -2.052 2.534 1.00 98.25 84 TYR A O 1
ATOM 666 N N . TRP A 1 85 ? -2.716 -3.775 3.577 1.00 98.25 85 TRP A N 1
ATOM 667 C CA . TRP A 1 85 ? -3.944 -3.073 3.938 1.00 98.25 85 TRP A CA 1
ATOM 668 C C . TRP A 1 85 ? -3.723 -2.375 5.274 1.00 98.25 85 TRP A C 1
ATOM 670 O O . TRP A 1 85 ? -3.350 -3.043 6.237 1.00 98.25 85 TRP A O 1
ATOM 680 N N . GLY A 1 86 ? -3.945 -1.068 5.336 1.00 98.12 86 GLY A N 1
ATOM 681 C CA . GLY A 1 86 ? -3.935 -0.285 6.566 1.00 98.12 86 GLY A CA 1
ATOM 682 C C . GLY A 1 86 ? -5.357 0.087 6.966 1.00 98.12 86 GLY A C 1
ATOM 683 O O . GLY A 1 86 ? -6.152 0.492 6.123 1.00 98.12 86 GLY A O 1
ATOM 684 N N . VAL A 1 87 ? -5.685 -0.058 8.245 1.00 98.50 87 VAL A N 1
ATOM 685 C CA . VAL A 1 87 ? -6.944 0.436 8.810 1.00 98.50 87 VAL A CA 1
ATOM 686 C C . VAL A 1 87 ? -6.626 1.324 9.993 1.00 98.50 87 VAL A C 1
ATOM 688 O O . VAL A 1 87 ? -6.193 0.834 11.043 1.00 98.50 87 VAL A O 1
ATOM 691 N N . THR A 1 88 ? -6.853 2.620 9.824 1.00 98.31 88 THR A N 1
ATOM 692 C CA . THR A 1 88 ? -6.612 3.609 10.870 1.00 98.31 88 THR A CA 1
ATOM 693 C C . THR A 1 88 ? -7.805 3.636 11.809 1.00 98.31 88 THR A C 1
ATOM 695 O O . THR A 1 88 ? -8.946 3.909 11.421 1.00 98.31 88 THR A O 1
ATOM 698 N N . LEU A 1 89 ? -7.546 3.347 13.077 1.00 98.12 89 LEU A N 1
ATOM 699 C CA . LEU A 1 89 ? -8.517 3.384 14.152 1.00 98.12 89 LEU A CA 1
ATOM 700 C C . LEU A 1 89 ? -8.249 4.589 15.046 1.00 98.12 89 LEU A C 1
ATOM 702 O O . LEU A 1 89 ? -7.111 4.890 15.399 1.00 98.12 89 LEU A O 1
ATOM 706 N N . ALA A 1 90 ? -9.323 5.237 15.477 1.00 97.44 90 ALA A N 1
ATOM 707 C CA . ALA A 1 90 ? -9.278 6.347 16.412 1.00 97.44 90 ALA A CA 1
ATOM 708 C C . ALA A 1 90 ? -10.166 6.075 17.628 1.00 97.44 90 ALA A C 1
ATOM 710 O O . ALA A 1 90 ? -11.183 5.372 17.553 1.00 97.44 90 ALA A O 1
ATOM 711 N N . ARG A 1 91 ? -9.802 6.671 18.767 1.00 95.69 91 ARG A N 1
ATOM 712 C CA . ARG A 1 91 ? -10.617 6.635 19.985 1.00 95.69 91 ARG A CA 1
ATOM 713 C C . ARG A 1 91 ? -10.825 8.029 20.558 1.00 95.69 91 ARG A C 1
ATOM 715 O O . ARG A 1 91 ? -9.889 8.700 20.984 1.00 95.69 91 ARG A O 1
ATOM 722 N N . MET A 1 92 ? -12.092 8.423 20.669 1.00 93.44 92 MET A N 1
ATOM 723 C CA . MET A 1 92 ? -12.467 9.692 21.295 1.00 93.44 92 MET A CA 1
ATOM 724 C C . MET A 1 92 ? -12.037 9.743 22.775 1.00 93.44 92 MET A C 1
ATOM 726 O O . MET A 1 92 ? -12.129 8.726 23.480 1.00 93.44 92 MET A O 1
ATOM 730 N N . PRO A 1 93 ? -11.631 10.916 23.299 1.00 90.44 93 PRO A N 1
ATOM 731 C CA . PRO A 1 93 ? -11.292 11.077 24.709 1.00 90.44 93 PRO A CA 1
ATOM 732 C C . PRO A 1 93 ? -12.409 10.577 25.633 1.00 90.44 93 PRO A C 1
ATOM 734 O O . PRO A 1 93 ? -13.590 10.809 25.384 1.00 90.44 93 PRO A O 1
ATOM 737 N N . ARG A 1 94 ? -12.032 9.880 26.715 1.00 88.00 94 ARG A N 1
ATOM 738 C CA . ARG A 1 94 ? -12.938 9.269 27.719 1.00 88.00 94 ARG A CA 1
ATOM 739 C C . ARG A 1 94 ? -13.912 8.199 27.191 1.00 88.00 94 ARG A C 1
ATOM 741 O O . ARG A 1 94 ? -14.605 7.579 27.991 1.00 88.00 94 ARG A O 1
ATOM 748 N N . SER A 1 95 ? -13.942 7.929 25.888 1.00 91.56 95 SER A N 1
ATOM 749 C CA . SER A 1 95 ? -14.712 6.834 25.298 1.00 91.56 95 SER A CA 1
ATOM 750 C C . SER A 1 95 ? -13.894 5.545 25.281 1.00 91.56 95 SER A C 1
ATOM 752 O O . SER A 1 95 ? -12.688 5.574 25.037 1.00 91.56 95 SER A O 1
ATOM 754 N N . ARG A 1 96 ? -14.559 4.404 25.491 1.00 88.88 96 ARG A N 1
ATOM 755 C CA . ARG A 1 96 ? -14.002 3.065 25.215 1.00 88.88 96 ARG A CA 1
ATOM 756 C C . ARG A 1 96 ? -14.322 2.575 23.801 1.00 88.88 96 ARG A C 1
ATOM 758 O O . ARG A 1 96 ? -13.841 1.526 23.396 1.00 88.88 96 ARG A O 1
ATOM 765 N N . LYS A 1 97 ? -15.155 3.311 23.061 1.00 94.62 97 LYS A N 1
ATOM 766 C CA . LYS A 1 97 ? -15.557 2.956 21.701 1.00 94.62 97 LYS A CA 1
ATOM 767 C C . LYS A 1 97 ? -14.444 3.313 20.720 1.00 94.62 97 LYS A C 1
ATOM 769 O O . LYS A 1 97 ? -14.072 4.482 20.630 1.00 94.62 97 LYS A O 1
ATOM 774 N N . VAL A 1 98 ? -13.989 2.312 19.979 1.00 97.38 98 VAL A N 1
ATOM 775 C CA . VAL A 1 98 ? -13.088 2.456 18.833 1.00 97.38 98 VAL A CA 1
ATOM 776 C C . VAL A 1 98 ? -13.908 2.759 17.578 1.00 97.38 98 VAL A C 1
ATOM 778 O O . VAL A 1 98 ? -15.016 2.238 17.412 1.00 97.38 98 VAL A O 1
ATOM 781 N N . THR A 1 99 ? -13.391 3.626 16.716 1.00 97.38 99 THR A N 1
ATOM 782 C CA . THR A 1 99 ? -13.986 3.975 15.422 1.00 97.38 99 THR A CA 1
ATOM 783 C C . THR A 1 99 ? -12.948 3.844 14.321 1.00 97.38 99 THR A C 1
ATOM 785 O O . THR A 1 99 ? -11.790 4.180 14.544 1.00 97.38 99 THR A O 1
ATOM 788 N N . VAL A 1 100 ? -13.368 3.399 13.140 1.00 97.75 100 VAL A N 1
ATOM 789 C CA . VAL A 1 100 ? -12.533 3.430 11.935 1.00 97.75 100 VAL A CA 1
ATOM 790 C C . VAL A 1 100 ? -12.526 4.852 11.381 1.00 97.75 100 VAL A C 1
ATOM 792 O O . VAL A 1 100 ? -13.588 5.471 11.287 1.00 97.75 100 VAL A O 1
ATOM 795 N N . SER A 1 101 ? -11.342 5.362 11.050 1.00 97.44 101 SER A N 1
ATOM 796 C CA . SER A 1 101 ? -11.159 6.637 10.355 1.00 97.44 101 SER A CA 1
ATOM 797 C C . SER A 1 101 ? -11.108 6.428 8.842 1.00 97.44 101 SER A C 1
ATOM 799 O O . SER A 1 101 ? -11.847 7.076 8.105 1.00 97.44 101 SER A O 1
ATOM 801 N N . GLU A 1 102 ? -10.282 5.483 8.395 1.00 96.94 102 GLU A N 1
ATOM 802 C CA . GLU A 1 102 ? -9.977 5.236 6.983 1.00 96.94 102 GLU A CA 1
ATOM 803 C C . GLU A 1 102 ? -9.446 3.811 6.769 1.00 96.94 102 GLU A C 1
ATOM 805 O O . GLU A 1 102 ? -9.079 3.105 7.718 1.00 96.94 102 GLU A O 1
ATOM 810 N N . VAL A 1 103 ? -9.457 3.398 5.503 1.00 97.94 103 VAL A N 1
ATOM 811 C CA . VAL A 1 103 ? -8.925 2.130 5.011 1.00 97.94 103 VAL A CA 1
ATOM 812 C C . VAL A 1 103 ? -8.103 2.443 3.769 1.00 97.94 103 VAL A C 1
ATOM 814 O O . VAL A 1 103 ? -8.648 2.912 2.772 1.00 97.94 103 VAL A O 1
ATOM 817 N N . ASP A 1 104 ? -6.816 2.125 3.818 1.00 96.38 104 ASP A N 1
ATOM 818 C CA . ASP A 1 104 ? -5.844 2.502 2.796 1.00 96.38 104 ASP A CA 1
ATOM 819 C C . ASP A 1 104 ? -4.926 1.330 2.433 1.00 96.38 104 ASP A C 1
ATOM 821 O O . ASP A 1 104 ? -4.938 0.261 3.052 1.00 96.38 104 ASP A O 1
ATOM 825 N N . MET A 1 105 ? -4.114 1.522 1.394 1.00 95.38 105 MET A N 1
ATOM 826 C CA . MET A 1 105 ? -3.056 0.591 1.016 1.00 95.38 105 MET A CA 1
ATOM 827 C C . MET A 1 105 ? -1.703 1.269 1.085 1.00 95.38 105 MET A C 1
ATOM 829 O O . MET A 1 105 ? -1.503 2.338 0.511 1.00 95.38 105 MET A O 1
ATOM 833 N N . PHE A 1 106 ? -0.752 0.582 1.705 1.00 96.19 106 PHE A N 1
ATOM 834 C CA . PHE A 1 106 ? 0.588 1.101 1.909 1.00 96.19 106 PHE A CA 1
ATOM 835 C C . PHE A 1 106 ? 1.633 0.165 1.305 1.00 96.19 106 PHE A C 1
ATOM 837 O O . PHE A 1 106 ? 1.517 -1.061 1.442 1.00 96.19 106 PHE A O 1
ATOM 844 N N . PRO A 1 107 ? 2.665 0.705 0.641 1.00 96.38 107 PRO A N 1
ATOM 845 C CA . PRO A 1 107 ? 3.742 -0.118 0.128 1.00 96.38 107 PRO A CA 1
ATOM 846 C C . PRO A 1 107 ? 4.627 -0.599 1.283 1.00 96.38 107 PRO A C 1
ATOM 848 O O . PRO A 1 107 ? 5.162 0.204 2.042 1.00 96.38 107 PRO A O 1
ATOM 851 N N . GLY A 1 108 ? 4.801 -1.913 1.416 1.00 95.06 108 GLY A N 1
ATOM 852 C CA . GLY A 1 108 ? 5.813 -2.499 2.296 1.00 95.06 108 GLY A CA 1
ATOM 853 C C . GLY A 1 108 ? 7.191 -2.521 1.641 1.00 95.06 108 GLY A C 1
ATOM 854 O O . GLY A 1 108 ? 7.368 -2.010 0.539 1.00 95.06 108 GLY A O 1
ATOM 855 N N . GLU A 1 109 ? 8.178 -3.139 2.283 1.00 92.88 109 GLU A N 1
ATOM 856 C CA . GLU A 1 109 ? 9.550 -3.250 1.759 1.00 92.88 109 GLU A CA 1
ATOM 857 C C . GLU A 1 109 ? 9.613 -3.917 0.374 1.00 92.88 109 GLU A C 1
ATOM 859 O O . GLU A 1 109 ? 10.281 -3.426 -0.536 1.00 92.88 109 GLU A O 1
ATOM 864 N N . GLU A 1 110 ? 8.828 -4.976 0.186 1.00 92.12 110 GLU A N 1
ATOM 865 C CA . GLU A 1 110 ? 8.793 -5.782 -1.039 1.00 92.12 110 GLU A CA 1
ATOM 866 C C . GLU A 1 110 ? 7.870 -5.198 -2.125 1.00 92.12 110 GLU A C 1
ATOM 868 O O . GLU A 1 110 ? 7.787 -5.731 -3.233 1.00 92.12 110 GLU A O 1
ATOM 873 N N . ALA A 1 111 ? 7.162 -4.097 -1.838 1.00 94.88 111 ALA A N 1
ATOM 874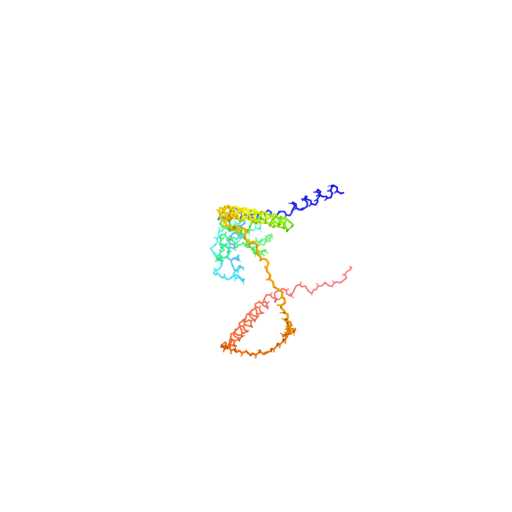 C CA . ALA A 1 111 ? 6.209 -3.523 -2.781 1.00 94.88 111 ALA A CA 1
ATOM 875 C C . ALA A 1 111 ? 6.906 -2.959 -4.029 1.00 94.88 111 ALA A C 1
ATOM 877 O O . ALA A 1 111 ? 7.815 -2.121 -3.946 1.00 94.88 111 ALA A O 1
ATOM 878 N N . MET A 1 112 ? 6.420 -3.358 -5.205 1.00 90.69 112 MET A N 1
ATOM 879 C CA . MET A 1 112 ? 6.811 -2.732 -6.465 1.00 90.69 112 MET A CA 1
ATOM 880 C C . MET A 1 112 ? 6.162 -1.350 -6.565 1.00 90.69 112 MET A C 1
ATOM 882 O O . MET A 1 112 ? 4.937 -1.227 -6.602 1.00 90.69 112 MET A O 1
ATOM 886 N N . LEU A 1 113 ? 6.996 -0.311 -6.600 1.00 89.69 113 LEU A N 1
ATOM 887 C CA . LEU A 1 113 ? 6.555 1.074 -6.714 1.00 89.69 113 LEU A CA 1
ATOM 888 C C . LEU A 1 113 ? 6.589 1.546 -8.163 1.00 89.69 113 LEU A C 1
ATOM 890 O O . LEU A 1 113 ? 7.422 1.116 -8.963 1.00 89.69 113 LEU A O 1
ATOM 894 N N . ALA A 1 114 ? 5.687 2.470 -8.481 1.00 85.81 114 ALA A N 1
ATOM 895 C CA . ALA A 1 114 ? 5.720 3.160 -9.757 1.00 85.81 114 ALA A CA 1
ATOM 896 C C . ALA A 1 114 ? 7.021 3.976 -9.888 1.00 85.81 114 ALA A C 1
ATOM 898 O O . ALA A 1 114 ? 7.517 4.518 -8.894 1.00 85.81 114 ALA A O 1
ATOM 899 N N . PRO A 1 115 ? 7.574 4.102 -11.107 1.00 83.25 115 PRO A N 1
ATOM 900 C CA . PRO A 1 115 ? 8.687 5.006 -11.343 1.00 83.25 115 PRO A CA 1
ATOM 901 C C . PRO A 1 115 ? 8.261 6.451 -11.076 1.00 83.25 115 PRO A C 1
ATOM 903 O O . PRO A 1 115 ? 7.076 6.794 -11.138 1.00 83.25 115 PRO A O 1
ATOM 906 N N . ARG A 1 116 ? 9.247 7.320 -10.840 1.00 83.44 116 ARG A N 1
ATOM 907 C CA . ARG A 1 116 ? 9.007 8.756 -10.681 1.00 83.44 116 ARG A CA 1
ATOM 908 C C . ARG A 1 116 ? 8.209 9.291 -11.867 1.00 83.44 116 ARG A C 1
ATOM 910 O O . ARG A 1 116 ? 8.554 9.050 -13.026 1.00 83.44 116 ARG A O 1
ATOM 917 N N . TRP A 1 117 ? 7.156 10.045 -11.568 1.00 86.31 117 TRP A N 1
ATOM 918 C CA . TRP A 1 117 ? 6.360 10.686 -12.602 1.00 86.31 117 TRP A CA 1
ATOM 919 C C . TRP A 1 117 ? 7.206 11.697 -13.379 1.00 86.31 117 TRP A C 1
ATOM 921 O O . TRP A 1 117 ? 7.909 12.523 -12.797 1.00 86.31 117 TRP A O 1
ATOM 931 N N . VAL A 1 118 ? 7.111 11.631 -14.706 1.00 87.50 118 VAL A N 1
ATOM 932 C CA . VAL A 1 118 ? 7.777 12.566 -15.617 1.00 87.50 118 VAL A CA 1
ATOM 933 C C . VAL A 1 118 ? 6.726 13.515 -16.200 1.00 87.50 118 VAL A C 1
ATOM 935 O O . VAL A 1 118 ? 5.708 13.015 -16.706 1.00 87.50 118 VAL A O 1
ATOM 938 N N . PRO A 1 119 ? 6.943 14.843 -16.185 1.00 90.75 119 PRO A N 1
ATOM 939 C CA . PRO A 1 119 ? 6.063 15.800 -16.845 1.00 90.75 119 PRO A CA 1
ATOM 940 C C . PRO A 1 119 ? 5.839 15.473 -18.317 1.00 90.75 119 PRO A C 1
ATOM 942 O O . PRO A 1 119 ? 6.732 14.986 -19.009 1.00 90.75 119 PRO A O 1
ATOM 945 N N . TRP A 1 120 ? 4.635 15.748 -18.815 1.00 89.38 120 TRP A N 1
ATOM 946 C CA . TRP A 1 120 ? 4.280 15.431 -20.198 1.00 89.38 120 TRP A CA 1
ATOM 947 C C . TRP A 1 120 ? 5.198 16.116 -21.218 1.00 89.38 120 TRP A C 1
ATOM 949 O O . TRP A 1 120 ? 5.650 15.470 -22.158 1.00 89.38 120 TRP A O 1
ATOM 959 N N . ASP A 1 121 ? 5.524 17.391 -21.001 1.00 95.06 121 ASP A N 1
ATOM 960 C CA . ASP A 1 121 ? 6.422 18.154 -21.875 1.00 95.06 121 ASP A CA 1
ATOM 961 C C . ASP A 1 121 ? 7.811 17.501 -21.983 1.00 95.06 121 ASP A C 1
ATOM 963 O O . ASP A 1 121 ? 8.357 17.329 -23.072 1.00 95.06 121 ASP A O 1
ATOM 967 N N . ASP A 1 122 ? 8.351 17.016 -20.864 1.00 93.44 122 ASP A N 1
ATOM 968 C CA . ASP A 1 122 ? 9.640 16.326 -20.855 1.00 93.44 122 ASP A CA 1
ATOM 969 C C . ASP A 1 122 ? 9.564 14.947 -21.520 1.00 93.44 122 ASP A C 1
ATOM 971 O O . ASP A 1 122 ? 10.493 14.561 -22.236 1.00 93.44 122 ASP A O 1
ATOM 975 N N . ARG A 1 123 ? 8.433 14.233 -21.386 1.00 94.94 123 ARG A N 1
ATOM 976 C CA . ARG A 1 123 ? 8.188 13.012 -22.175 1.00 94.94 123 ARG A CA 1
ATOM 977 C C . ARG A 1 123 ? 8.188 13.319 -23.671 1.00 94.94 123 ARG A C 1
ATOM 979 O O . ARG A 1 123 ? 8.792 12.572 -24.437 1.00 94.94 123 ARG A O 1
ATOM 986 N N . MET A 1 124 ? 7.562 14.419 -24.091 1.00 96.25 124 MET 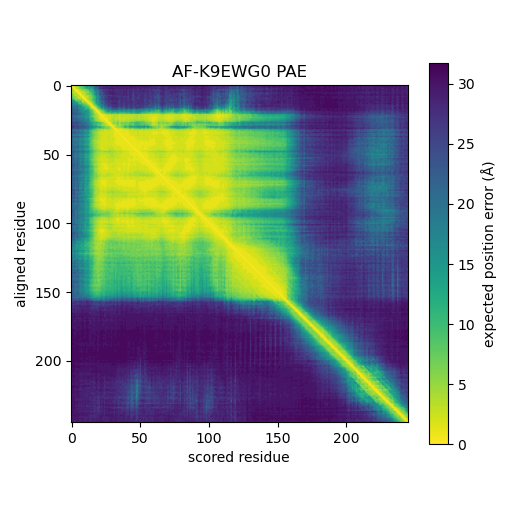A N 1
ATOM 987 C CA . MET A 1 124 ? 7.514 14.816 -25.500 1.00 96.25 124 MET A CA 1
ATOM 988 C C . MET A 1 124 ? 8.898 15.157 -26.048 1.00 96.25 124 MET A C 1
ATOM 990 O O . MET A 1 124 ? 9.277 14.643 -27.101 1.00 96.25 124 MET A O 1
ATOM 994 N N . LYS A 1 125 ? 9.702 15.927 -25.306 1.00 95.69 125 LYS A N 1
ATOM 995 C CA . LYS A 1 125 ? 11.095 16.222 -25.684 1.00 95.69 125 LYS A CA 1
ATOM 996 C C . LYS A 1 125 ? 11.937 14.954 -25.815 1.00 95.69 125 LYS A C 1
ATOM 998 O O . LYS A 1 125 ? 12.737 14.843 -26.744 1.00 95.69 125 LYS A O 1
ATOM 1003 N N . ALA A 1 126 ? 11.764 13.993 -24.905 1.00 94.88 126 ALA A N 1
ATOM 1004 C CA . ALA A 1 126 ? 12.462 12.712 -24.974 1.00 94.88 126 ALA A CA 1
ATOM 1005 C C . ALA A 1 126 ? 12.087 11.934 -26.247 1.00 94.88 126 ALA A C 1
ATOM 1007 O O . ALA A 1 126 ? 12.978 11.487 -26.969 1.00 94.88 126 ALA A O 1
ATOM 1008 N N . ILE A 1 127 ? 10.792 11.866 -26.574 1.00 96.00 127 ILE A N 1
ATOM 1009 C CA . ILE A 1 127 ? 10.290 11.217 -27.795 1.00 96.00 127 ILE A CA 1
ATOM 1010 C C . ILE A 1 127 ? 10.834 11.909 -29.053 1.00 96.00 127 ILE A C 1
ATOM 1012 O O . ILE A 1 127 ? 11.249 11.249 -30.005 1.00 96.00 127 ILE A O 1
ATOM 1016 N N . GLU A 1 128 ? 10.859 13.241 -29.093 1.00 97.69 128 GLU A N 1
ATOM 1017 C CA . GLU A 1 128 ? 11.412 13.984 -30.231 1.00 97.69 128 GLU A CA 1
ATOM 1018 C C . GLU A 1 128 ? 12.914 13.753 -30.399 1.00 97.69 128 GLU A C 1
ATOM 1020 O O . GLU A 1 128 ? 13.396 13.558 -31.519 1.00 97.69 128 GLU A O 1
ATOM 1025 N N . LYS A 1 129 ? 13.659 13.732 -29.290 1.00 97.12 129 LYS A N 1
ATOM 1026 C CA . LYS A 1 129 ? 15.086 13.405 -29.291 1.00 97.12 129 LYS A CA 1
ATOM 1027 C C . LYS A 1 129 ? 15.322 12.001 -29.842 1.00 97.12 129 LYS A C 1
ATOM 1029 O O . LYS A 1 129 ? 16.183 11.831 -30.703 1.00 97.12 129 LYS A O 1
ATOM 1034 N N . GLU A 1 130 ? 14.542 11.022 -29.396 1.00 96.38 130 GLU A N 1
ATOM 1035 C CA . GLU A 1 130 ? 14.623 9.645 -29.882 1.00 96.38 130 GLU A CA 1
ATOM 1036 C C . GLU A 1 130 ? 14.343 9.560 -31.388 1.00 96.38 130 GLU A C 1
ATOM 1038 O O . GLU A 1 130 ? 15.156 9.012 -32.133 1.00 96.38 130 GLU A O 1
ATOM 1043 N N . LYS A 1 131 ? 13.279 10.214 -31.876 1.00 97.25 131 LYS A N 1
ATOM 1044 C CA . LYS A 1 131 ? 12.973 10.297 -33.317 1.00 97.25 131 LYS A CA 1
ATOM 1045 C C . LYS A 1 131 ? 14.129 10.884 -34.128 1.00 97.25 131 LYS A C 1
ATOM 1047 O O . LYS A 1 131 ? 14.419 10.402 -35.222 1.00 97.25 131 LYS A O 1
ATOM 1052 N N . ARG A 1 132 ? 14.804 11.919 -33.613 1.00 97.00 132 ARG A N 1
ATOM 1053 C CA . ARG A 1 132 ? 15.971 12.521 -34.284 1.00 97.00 132 ARG A CA 1
ATOM 1054 C C . ARG A 1 132 ? 17.151 11.553 -34.349 1.00 97.00 132 ARG A C 1
ATOM 1056 O O . ARG A 1 132 ? 17.809 11.506 -35.383 1.00 97.00 132 ARG A O 1
ATOM 1063 N N . ILE A 1 133 ? 17.394 10.780 -33.289 1.00 97.88 133 ILE A N 1
ATOM 1064 C CA . ILE A 1 133 ? 18.450 9.755 -33.260 1.00 97.88 133 ILE A CA 1
ATOM 1065 C C . ILE A 1 133 ? 18.159 8.658 -34.289 1.00 97.88 133 ILE A C 1
ATOM 1067 O O . ILE A 1 133 ? 19.042 8.317 -35.074 1.00 97.88 133 ILE A O 1
ATOM 1071 N N . VAL A 1 134 ? 16.927 8.142 -34.323 1.00 97.38 134 VAL A N 1
ATOM 1072 C CA . VAL A 1 134 ? 16.518 7.110 -35.292 1.00 97.38 134 VAL A CA 1
ATOM 1073 C C . VAL A 1 134 ? 16.691 7.619 -36.721 1.00 97.38 134 VAL A C 1
ATOM 1075 O O . VAL A 1 134 ? 17.380 6.985 -37.515 1.00 97.38 134 VAL A O 1
ATOM 1078 N N . LYS A 1 135 ? 16.182 8.819 -37.020 1.00 97.00 135 LYS A N 1
ATOM 1079 C CA . LYS A 1 135 ? 16.308 9.428 -38.350 1.00 97.00 135 LYS A CA 1
ATOM 1080 C C . LYS A 1 135 ? 17.767 9.641 -38.771 1.00 97.00 135 LYS A C 1
ATOM 1082 O O . LYS A 1 135 ? 18.098 9.484 -39.944 1.00 97.00 135 LYS A O 1
ATOM 1087 N N . ALA A 1 136 ?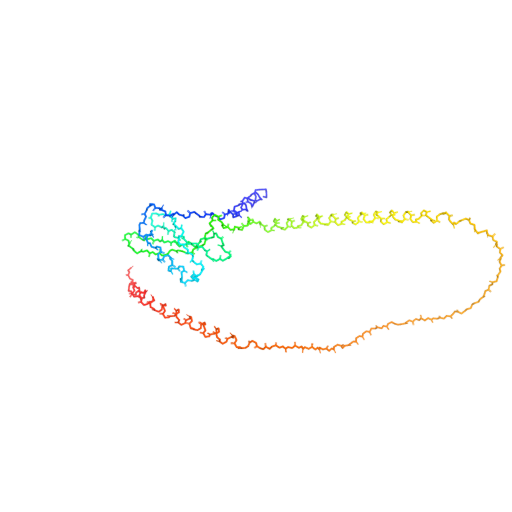 18.642 10.022 -37.839 1.00 96.81 136 ALA A N 1
ATOM 1088 C CA . ALA A 1 136 ? 20.066 10.177 -38.125 1.00 96.81 136 ALA A CA 1
ATOM 1089 C C . ALA A 1 136 ? 20.718 8.833 -38.488 1.00 96.81 136 ALA A C 1
ATOM 1091 O O . ALA A 1 136 ? 21.418 8.761 -39.495 1.00 96.81 136 ALA A O 1
ATOM 1092 N N . ARG A 1 137 ? 20.418 7.765 -37.733 1.00 96.62 137 ARG A N 1
ATOM 1093 C CA . ARG A 1 137 ? 20.901 6.405 -38.028 1.00 96.62 137 ARG A CA 1
ATOM 1094 C C . ARG A 1 137 ? 20.409 5.897 -39.382 1.00 96.62 137 ARG A C 1
ATOM 1096 O O . ARG A 1 137 ? 21.191 5.345 -40.145 1.00 96.62 137 ARG A O 1
ATOM 1103 N N . GLU A 1 138 ? 19.139 6.117 -39.713 1.00 97.00 138 GLU A N 1
ATOM 1104 C CA . GLU A 1 138 ? 18.586 5.743 -41.023 1.00 97.00 138 GLU A CA 1
ATOM 1105 C C . GLU A 1 138 ? 19.303 6.463 -42.173 1.00 97.00 138 GLU A C 1
ATOM 1107 O O . GLU A 1 138 ? 19.652 5.842 -43.176 1.00 97.00 138 GLU A O 1
ATOM 1112 N N . ALA A 1 139 ? 19.585 7.759 -42.014 1.00 96.81 139 ALA A N 1
ATOM 1113 C CA . ALA A 1 139 ? 20.315 8.530 -43.016 1.00 96.81 139 ALA A CA 1
ATOM 1114 C C . ALA A 1 139 ? 21.770 8.055 -43.185 1.00 96.81 139 ALA A C 1
ATOM 1116 O O . ALA A 1 139 ? 22.302 8.101 -44.294 1.00 96.81 139 ALA A O 1
ATOM 1117 N N . GLU A 1 140 ? 22.428 7.606 -42.114 1.00 96.69 140 GLU A N 1
ATOM 1118 C CA . GLU A 1 140 ? 23.761 6.993 -42.188 1.00 96.69 140 GLU A CA 1
ATOM 1119 C C . GLU A 1 140 ? 23.729 5.675 -42.963 1.00 96.69 140 GLU A C 1
ATOM 1121 O O . GLU A 1 140 ? 24.507 5.512 -43.904 1.00 96.69 140 GLU A O 1
ATOM 1126 N N . VAL A 1 141 ? 22.774 4.790 -42.661 1.00 97.25 141 VAL A N 1
ATOM 1127 C CA . VAL A 1 141 ? 22.585 3.531 -43.402 1.00 97.25 141 VAL A CA 1
ATOM 1128 C C . VAL A 1 141 ? 22.332 3.803 -44.887 1.00 97.25 141 VAL A C 1
ATOM 1130 O O . VAL A 1 141 ? 22.959 3.182 -45.745 1.00 97.25 141 VAL A O 1
ATOM 1133 N N . GLU A 1 142 ? 21.483 4.780 -45.224 1.00 96.75 142 GLU A N 1
ATOM 1134 C CA . GLU A 1 142 ? 21.229 5.144 -46.624 1.00 96.75 142 GLU A CA 1
ATOM 1135 C C . GLU A 1 142 ? 22.499 5.664 -47.322 1.00 96.75 142 GLU A C 1
ATOM 1137 O O . GLU A 1 142 ? 22.758 5.345 -48.488 1.00 96.75 142 GLU A O 1
ATOM 1142 N N . ARG A 1 143 ? 23.322 6.456 -46.622 1.00 95.62 143 ARG A N 1
ATOM 1143 C CA . ARG A 1 143 ? 24.605 6.947 -47.151 1.00 95.62 143 ARG A CA 1
ATOM 1144 C C . ARG A 1 143 ? 25.573 5.801 -47.412 1.00 95.62 143 ARG A C 1
ATOM 1146 O O . ARG A 1 143 ? 26.190 5.777 -48.477 1.00 95.62 143 ARG A O 1
ATOM 1153 N N . GLU A 1 144 ? 25.683 4.851 -46.489 1.00 95.88 144 GLU A N 1
ATOM 1154 C CA . GLU A 1 144 ? 26.518 3.662 -46.659 1.00 95.88 144 GLU A CA 1
ATOM 1155 C C . GLU A 1 144 ? 26.040 2.796 -47.826 1.00 95.88 144 GLU A C 1
ATOM 1157 O O . GLU A 1 144 ? 26.841 2.393 -48.672 1.00 95.88 144 GLU A O 1
ATOM 1162 N N . GLU A 1 145 ? 24.734 2.553 -47.941 1.00 96.12 145 GLU A N 1
ATOM 1163 C CA . GLU A 1 145 ? 24.172 1.831 -49.081 1.00 96.12 145 GLU A CA 1
ATOM 1164 C C . GLU A 1 145 ? 24.447 2.547 -50.401 1.00 96.12 145 GLU A C 1
ATOM 1166 O O . GLU A 1 145 ? 24.825 1.916 -51.393 1.00 96.12 145 GLU A O 1
ATOM 1171 N N . ARG A 1 146 ? 24.282 3.871 -50.433 1.00 95.75 146 ARG A N 1
ATOM 1172 C CA . ARG A 1 146 ? 24.567 4.679 -51.619 1.00 95.75 146 ARG A CA 1
ATOM 1173 C C . ARG A 1 146 ? 26.043 4.588 -52.000 1.00 95.75 146 ARG A C 1
ATOM 1175 O O . ARG A 1 146 ? 26.344 4.431 -53.184 1.00 95.75 146 ARG A O 1
ATOM 1182 N N . ALA A 1 147 ? 26.948 4.622 -51.022 1.00 95.25 147 ALA A N 1
ATOM 1183 C CA . ALA A 1 147 ? 28.378 4.431 -51.240 1.00 95.25 147 ALA A CA 1
ATOM 1184 C C . ALA A 1 147 ? 28.681 3.035 -51.810 1.00 95.25 147 ALA A C 1
ATOM 1186 O O . ALA A 1 147 ? 29.388 2.931 -52.811 1.00 95.25 147 ALA A O 1
ATOM 1187 N N . ARG A 1 148 ? 28.067 1.973 -51.267 1.00 95.06 148 ARG A N 1
ATOM 1188 C CA . ARG A 1 148 ? 28.193 0.600 -51.795 1.00 95.06 148 ARG A CA 1
ATOM 1189 C C . ARG A 1 148 ? 27.681 0.483 -53.231 1.00 95.06 148 ARG A C 1
ATOM 1191 O O . ARG A 1 148 ? 28.352 -0.104 -54.076 1.00 95.06 148 ARG A O 1
ATOM 1198 N N . ARG A 1 149 ? 26.517 1.067 -53.543 1.00 94.62 149 ARG A N 1
ATOM 1199 C CA . ARG A 1 149 ? 25.955 1.081 -54.909 1.00 94.62 149 ARG A CA 1
ATOM 1200 C C . ARG A 1 149 ? 26.861 1.832 -55.884 1.00 94.62 149 ARG A C 1
ATOM 1202 O O . ARG A 1 149 ? 27.009 1.397 -57.024 1.00 94.62 149 ARG A O 1
ATOM 1209 N N . ARG A 1 150 ? 27.464 2.944 -55.450 1.00 93.12 150 ARG A N 1
ATOM 1210 C CA . ARG A 1 150 ? 28.433 3.706 -56.248 1.00 93.12 150 ARG A CA 1
ATOM 1211 C C . ARG A 1 150 ? 29.693 2.882 -56.518 1.00 93.12 150 ARG A C 1
ATOM 1213 O O . ARG A 1 150 ? 30.046 2.732 -57.680 1.00 93.12 150 ARG A O 1
ATOM 1220 N N . ALA A 1 151 ? 30.292 2.293 -55.484 1.00 91.50 151 ALA A N 1
ATOM 1221 C CA . ALA A 1 151 ? 31.475 1.443 -55.617 1.00 91.50 151 ALA A CA 1
ATOM 1222 C C . ALA A 1 151 ? 31.227 0.248 -56.556 1.00 91.50 151 ALA A C 1
ATOM 1224 O O . ALA A 1 151 ? 32.049 -0.043 -57.419 1.00 91.50 151 ALA A O 1
ATOM 1225 N N . LYS A 1 152 ? 30.052 -0.391 -56.460 1.00 92.38 152 LYS A N 1
ATOM 1226 C CA . LYS A 1 152 ? 29.654 -1.474 -57.371 1.00 92.38 152 LYS A CA 1
ATOM 1227 C C . LYS A 1 152 ? 29.597 -1.018 -58.836 1.00 92.38 152 LYS A C 1
ATOM 1229 O O . LYS A 1 152 ? 30.130 -1.701 -59.700 1.00 92.38 152 LYS A O 1
ATOM 1234 N N . ARG A 1 153 ? 28.989 0.143 -59.118 1.00 89.50 153 ARG A N 1
ATOM 1235 C CA . ARG A 1 153 ? 28.925 0.707 -60.482 1.00 89.50 153 ARG A CA 1
ATOM 1236 C C . ARG A 1 153 ? 30.300 1.082 -61.034 1.00 89.50 153 ARG A C 1
ATOM 1238 O O . ARG A 1 153 ? 30.506 0.977 -62.238 1.00 89.50 153 ARG A O 1
ATOM 1245 N N . GLU A 1 154 ? 31.207 1.555 -60.182 1.00 85.06 154 GLU A N 1
ATOM 1246 C CA . GLU A 1 154 ? 32.584 1.872 -60.579 1.00 85.06 154 GLU A CA 1
ATOM 1247 C C . GLU A 1 154 ? 33.350 0.605 -60.970 1.00 85.06 154 GLU A C 1
ATOM 1249 O O . GLU A 1 154 ? 33.923 0.577 -62.056 1.00 85.06 154 GLU A O 1
ATOM 1254 N N . ALA A 1 155 ? 33.246 -0.463 -60.171 1.00 83.56 155 ALA A N 1
ATOM 1255 C CA . ALA A 1 155 ? 33.829 -1.764 -60.499 1.00 83.56 155 ALA A CA 1
ATOM 1256 C C . ALA A 1 155 ? 33.263 -2.348 -61.813 1.00 83.56 155 ALA A C 1
ATOM 1258 O O . ALA A 1 155 ? 34.020 -2.771 -62.680 1.00 83.56 155 ALA A O 1
ATOM 1259 N N . GLU A 1 156 ? 31.940 -2.298 -62.018 1.00 76.31 156 GLU A N 1
ATOM 1260 C CA . GLU A 1 156 ? 31.298 -2.769 -63.261 1.00 76.31 156 GLU A CA 1
ATOM 1261 C C . GLU A 1 156 ? 31.663 -1.909 -64.496 1.00 76.31 156 GLU A C 1
ATOM 1263 O O . GLU A 1 156 ? 31.635 -2.386 -65.632 1.00 76.31 156 GLU A O 1
ATOM 1268 N N . GLY A 1 157 ? 31.993 -0.627 -64.301 1.00 64.94 157 GLY A N 1
ATOM 1269 C CA . GLY A 1 157 ? 32.333 0.319 -65.368 1.00 64.94 157 GLY A CA 1
ATOM 1270 C C . GLY A 1 157 ? 33.775 0.227 -65.883 1.00 64.94 157 GLY A C 1
ATOM 1271 O O . GLY A 1 157 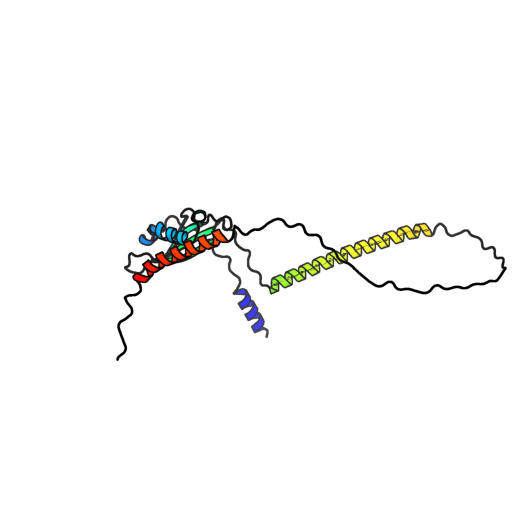? 34.056 0.713 -66.986 1.00 64.94 157 GLY A O 1
ATOM 1272 N N . GLU A 1 158 ? 34.686 -0.388 -65.126 1.00 56.50 158 GLU A N 1
ATOM 1273 C CA . GLU A 1 158 ? 36.062 -0.664 -65.563 1.00 56.50 158 GLU A CA 1
ATOM 1274 C C . GLU A 1 158 ? 36.143 -1.869 -66.513 1.00 56.50 158 GLU A C 1
ATOM 1276 O O . GLU A 1 158 ? 36.876 -1.811 -67.505 1.00 56.50 158 GLU A O 1
ATOM 1281 N N . ASP A 1 159 ? 35.283 -2.877 -66.343 1.00 55.28 159 ASP A N 1
ATOM 1282 C CA . ASP A 1 159 ? 35.232 -4.063 -67.215 1.00 55.28 159 ASP A CA 1
ATOM 1283 C C . ASP A 1 159 ? 34.736 -3.764 -68.652 1.00 55.28 159 ASP A C 1
ATOM 1285 O O . ASP A 1 159 ? 34.994 -4.515 -69.597 1.00 55.28 159 ASP A O 1
ATOM 1289 N N . GLY A 1 160 ? 34.061 -2.628 -68.871 1.00 54.00 160 GLY A N 1
ATOM 1290 C CA . GLY A 1 160 ? 33.515 -2.230 -70.178 1.00 54.00 160 GLY A CA 1
ATOM 1291 C C . GLY A 1 160 ? 34.479 -1.472 -71.105 1.00 54.00 160 GLY A C 1
ATOM 1292 O O . GLY A 1 160 ? 34.223 -1.371 -72.310 1.00 54.00 160 GLY A O 1
ATOM 1293 N N . ARG A 1 161 ? 35.598 -0.932 -70.595 1.00 52.38 161 ARG A N 1
ATOM 1294 C CA . ARG A 1 161 ? 36.544 -0.127 -71.405 1.00 52.38 161 ARG A CA 1
ATOM 1295 C C . ARG A 1 161 ? 37.580 -0.964 -72.162 1.00 52.38 161 ARG A C 1
ATOM 1297 O O . ARG A 1 161 ? 38.240 -0.434 -73.054 1.00 52.38 161 ARG A O 1
ATOM 1304 N N . GLY A 1 162 ? 37.671 -2.267 -71.885 1.00 49.66 162 GLY A N 1
ATOM 1305 C CA . GLY A 1 162 ? 38.596 -3.193 -72.552 1.00 49.66 162 GLY A CA 1
ATOM 1306 C C . GLY A 1 162 ? 38.112 -3.792 -73.882 1.00 49.66 162 GLY A C 1
ATOM 1307 O O . GLY A 1 162 ? 38.901 -4.411 -74.588 1.00 49.66 162 GLY A O 1
ATOM 1308 N N . ARG A 1 163 ? 36.838 -3.619 -74.274 1.00 54.69 163 ARG A N 1
ATOM 1309 C CA . ARG A 1 163 ? 36.244 -4.347 -75.422 1.00 54.69 163 ARG A CA 1
ATOM 1310 C C . ARG A 1 163 ? 35.615 -3.470 -76.512 1.00 54.69 163 ARG A C 1
ATOM 1312 O O . ARG A 1 163 ? 34.673 -3.885 -77.181 1.00 54.69 163 ARG A O 1
ATOM 1319 N N . ARG A 1 164 ? 36.130 -2.254 -76.739 1.00 51.22 164 ARG A N 1
ATOM 1320 C CA . ARG A 1 164 ? 35.625 -1.359 -77.806 1.00 51.22 164 ARG A CA 1
ATOM 1321 C C . ARG A 1 164 ? 36.719 -0.687 -78.640 1.00 51.22 164 ARG A C 1
ATOM 1323 O O . ARG A 1 164 ? 36.675 0.510 -78.893 1.00 51.22 164 ARG A O 1
ATOM 1330 N N . ARG A 1 165 ? 37.690 -1.466 -79.124 1.00 54.66 165 ARG A N 1
ATOM 1331 C CA . ARG A 1 165 ? 38.560 -1.067 -80.245 1.00 54.66 165 ARG A CA 1
ATOM 1332 C C . ARG A 1 165 ? 38.791 -2.246 -81.182 1.00 54.66 165 ARG A C 1
ATOM 1334 O O . ARG A 1 165 ? 39.792 -2.932 -81.068 1.00 54.66 165 ARG A O 1
ATOM 1341 N N . THR A 1 166 ? 37.835 -2.486 -82.078 1.00 51.75 166 THR A N 1
ATOM 1342 C CA . THR A 1 166 ? 38.044 -2.991 -83.452 1.00 51.75 166 THR A CA 1
ATOM 1343 C C . THR A 1 166 ? 36.686 -3.198 -84.125 1.00 51.75 166 THR A C 1
ATOM 1345 O O . THR A 1 166 ? 36.114 -4.280 -84.131 1.00 51.75 166 THR A O 1
ATOM 1348 N N . ARG A 1 167 ? 36.161 -2.145 -84.754 1.00 49.16 167 ARG A N 1
ATOM 1349 C CA . ARG A 1 167 ? 35.434 -2.318 -86.016 1.00 49.16 167 ARG A CA 1
ATOM 1350 C C . ARG A 1 167 ? 35.738 -1.121 -86.905 1.00 49.16 167 ARG A C 1
ATOM 1352 O O . ARG A 1 167 ? 35.308 0.002 -86.666 1.00 49.16 167 ARG A O 1
ATOM 1359 N N . ARG A 1 168 ? 36.620 -1.411 -87.856 1.00 42.31 168 ARG A N 1
ATOM 1360 C CA . ARG A 1 168 ? 37.092 -0.586 -88.962 1.00 42.31 168 ARG A CA 1
ATOM 1361 C C . ARG A 1 168 ? 35.883 -0.033 -89.723 1.00 42.31 168 ARG A C 1
ATOM 1363 O O . ARG A 1 168 ? 35.003 -0.802 -90.096 1.00 42.31 168 ARG A O 1
ATOM 1370 N N . ARG A 1 169 ? 35.855 1.285 -89.936 1.00 40.03 169 ARG A N 1
ATOM 1371 C CA . ARG A 1 169 ? 34.962 1.940 -90.900 1.00 40.03 169 ARG A CA 1
ATOM 1372 C C . ARG A 1 169 ? 35.255 1.375 -92.292 1.00 40.03 169 ARG A C 1
ATOM 1374 O O . ARG A 1 169 ? 36.386 1.492 -92.754 1.00 40.03 169 ARG A O 1
ATOM 1381 N N . ILE A 1 170 ? 34.241 0.822 -92.944 1.00 46.31 170 ILE A N 1
ATOM 1382 C CA . ILE A 1 170 ? 34.128 0.832 -94.402 1.00 46.31 170 ILE A CA 1
ATOM 1383 C C . ILE A 1 170 ? 32.806 1.538 -94.675 1.00 46.31 170 ILE A C 1
ATOM 1385 O O . ILE A 1 170 ? 31.753 1.087 -94.233 1.00 46.31 170 ILE A O 1
ATOM 1389 N N . SER A 1 171 ? 32.902 2.710 -95.288 1.00 37.75 171 SER A N 1
ATOM 1390 C CA . SER A 1 171 ? 31.779 3.458 -95.831 1.00 37.75 171 SER A CA 1
ATOM 1391 C C . SER A 1 171 ? 31.529 2.990 -97.257 1.00 37.75 171 SER A C 1
ATOM 1393 O O . SER A 1 171 ? 32.442 3.057 -98.079 1.00 37.75 171 SER A O 1
ATOM 1395 N N . SER A 1 172 ? 30.296 2.620 -97.562 1.00 34.03 172 SER A N 1
ATOM 1396 C CA . SER A 1 172 ? 29.723 2.816 -98.888 1.00 34.03 172 SER A CA 1
ATOM 1397 C C . SER A 1 172 ? 28.260 3.184 -98.700 1.00 34.03 172 SER A C 1
ATOM 1399 O O . SER A 1 172 ? 27.531 2.509 -97.972 1.00 34.03 172 SER A O 1
ATOM 1401 N N . ALA A 1 173 ? 27.901 4.319 -99.288 1.00 35.12 173 ALA A N 1
ATOM 1402 C CA . ALA A 1 173 ? 26.532 4.727 -99.522 1.00 35.12 173 ALA A CA 1
ATOM 1403 C C . ALA A 1 173 ? 25.853 3.699 -100.438 1.00 35.12 173 ALA A C 1
ATOM 1405 O O . ALA A 1 173 ? 26.526 3.095 -101.271 1.00 35.12 173 ALA A O 1
ATOM 1406 N N . ASP A 1 174 ? 24.572 3.429 -100.226 1.00 32.69 174 ASP A N 1
ATOM 1407 C CA . ASP A 1 174 ? 23.504 3.932 -101.092 1.00 32.69 174 ASP A CA 1
ATOM 1408 C C . ASP A 1 174 ? 22.146 3.362 -100.652 1.00 32.69 174 ASP A C 1
ATOM 1410 O O . ASP A 1 174 ? 22.053 2.381 -99.914 1.00 32.69 174 ASP A O 1
ATOM 1414 N N . ASP A 1 175 ? 21.126 4.056 -101.141 1.00 34.25 175 ASP A N 1
ATOM 1415 C CA . ASP A 1 175 ? 19.712 3.722 -101.250 1.00 34.25 175 ASP A CA 1
ATOM 1416 C C . ASP A 1 175 ? 18.712 4.194 -100.186 1.00 34.25 175 ASP A C 1
ATOM 1418 O O . ASP A 1 175 ? 18.765 3.937 -98.982 1.00 34.25 175 ASP A O 1
ATOM 1422 N N . ALA A 1 176 ? 17.779 4.958 -100.747 1.00 33.88 176 ALA A N 1
ATOM 1423 C CA . ALA A 1 176 ? 16.694 5.709 -100.171 1.00 33.88 176 ALA A CA 1
ATOM 1424 C C . ALA A 1 176 ? 15.367 4.945 -100.273 1.00 33.88 176 ALA A C 1
ATOM 1426 O O . ALA A 1 176 ? 15.241 4.014 -101.064 1.00 33.88 176 ALA A O 1
ATOM 1427 N N . SER A 1 177 ? 14.365 5.502 -99.577 1.00 35.56 177 SER A N 1
ATOM 1428 C CA . SER A 1 177 ? 12.920 5.261 -99.738 1.00 35.56 177 SER A CA 1
ATOM 1429 C C . SER A 1 177 ? 12.442 3.876 -99.258 1.00 35.56 177 SER A C 1
ATOM 1431 O O . SER A 1 177 ? 13.092 2.866 -99.460 1.00 35.56 177 SER A O 1
ATOM 1433 N N . ASP A 1 178 ? 11.342 3.710 -98.524 1.00 34.19 178 ASP A N 1
ATOM 1434 C CA . ASP A 1 178 ? 10.029 4.341 -98.645 1.00 34.19 178 ASP A CA 1
ATOM 1435 C C . ASP A 1 178 ? 9.147 4.014 -97.416 1.00 34.19 178 ASP A C 1
ATOM 1437 O O . ASP A 1 178 ? 9.270 2.942 -96.833 1.00 34.19 178 ASP A O 1
ATOM 1441 N N . GLY A 1 179 ? 8.173 4.885 -97.119 1.00 30.31 179 GLY A N 1
ATOM 1442 C CA . GLY A 1 179 ? 6.763 4.462 -97.065 1.00 30.31 179 GLY A CA 1
ATOM 1443 C C . GLY A 1 179 ? 6.139 3.851 -95.792 1.00 30.31 179 GLY A C 1
ATOM 1444 O O . GLY A 1 179 ? 6.579 2.840 -95.267 1.00 30.31 179 GLY A O 1
ATOM 1445 N N . ALA A 1 180 ? 4.958 4.401 -95.464 1.00 37.00 180 ALA A N 1
ATOM 1446 C CA . ALA A 1 180 ? 3.854 3.877 -94.635 1.00 37.00 180 ALA A CA 1
ATOM 1447 C C . ALA A 1 180 ? 4.022 3.968 -93.100 1.00 37.00 180 ALA A C 1
ATOM 1449 O O . ALA A 1 180 ? 4.802 3.266 -92.475 1.00 37.00 180 ALA A O 1
ATOM 1450 N N . ALA A 1 181 ? 3.378 4.927 -92.423 1.00 37.44 181 ALA A N 1
ATOM 1451 C CA . ALA A 1 181 ? 1.948 4.951 -92.071 1.00 37.44 181 ALA A CA 1
ATOM 1452 C C . ALA A 1 181 ? 1.488 3.705 -91.290 1.00 37.44 181 ALA A C 1
ATOM 1454 O O . ALA A 1 181 ? 1.335 2.634 -91.860 1.00 37.44 181 ALA A O 1
ATOM 1455 N N . ASN A 1 182 ? 1.139 3.855 -90.012 1.00 48.53 182 ASN A N 1
ATOM 1456 C CA . ASN A 1 182 ? -0.249 4.064 -89.578 1.00 48.53 182 ASN A CA 1
ATOM 1457 C C . ASN A 1 182 ? -0.365 3.912 -88.047 1.00 48.53 182 ASN A C 1
ATOM 1459 O O . ASN A 1 182 ? 0.399 3.214 -87.390 1.00 48.53 182 ASN A O 1
ATOM 1463 N N . ALA A 1 183 ? -1.347 4.625 -87.517 1.00 37.81 183 ALA A N 1
ATOM 1464 C CA . ALA A 1 183 ? -1.771 4.776 -86.144 1.00 37.81 183 ALA A CA 1
ATOM 1465 C C . ALA A 1 183 ? -2.038 3.469 -85.377 1.00 37.81 183 ALA A C 1
ATOM 1467 O O . ALA A 1 183 ? -2.559 2.507 -85.930 1.00 37.81 183 ALA A O 1
ATOM 1468 N N . ASN A 1 184 ? -1.919 3.540 -84.047 1.00 46.62 184 ASN A N 1
ATOM 1469 C CA . ASN A 1 184 ? -3.142 3.410 -83.261 1.00 46.62 184 ASN A CA 1
ATOM 1470 C C . ASN A 1 184 ? -3.107 4.232 -81.966 1.00 46.62 184 ASN A C 1
ATOM 1472 O O . ASN A 1 184 ? -2.096 4.329 -81.274 1.00 46.62 184 ASN A O 1
ATOM 1476 N N . ARG A 1 185 ? -4.249 4.857 -81.702 1.00 32.25 185 ARG A N 1
ATOM 1477 C CA . ARG A 1 185 ? -4.568 5.820 -80.652 1.00 32.25 185 ARG A CA 1
ATOM 1478 C C . ARG A 1 185 ? -5.739 5.211 -79.869 1.00 32.25 185 ARG A C 1
ATOM 1480 O O . ARG A 1 185 ? -6.660 4.700 -80.494 1.00 32.25 185 ARG A O 1
ATOM 1487 N N . GLY A 1 186 ? -5.742 5.349 -78.543 1.00 32.75 186 GLY A N 1
ATOM 1488 C CA . GLY A 1 186 ? -6.881 5.013 -77.667 1.00 32.75 186 GLY A CA 1
ATOM 1489 C C . GLY A 1 186 ? -6.830 3.588 -77.103 1.00 32.75 186 GLY A C 1
ATOM 1490 O O . GLY A 1 186 ? -6.225 2.709 -77.697 1.00 32.75 186 GLY A O 1
ATOM 1491 N N . ALA A 1 187 ? -7.407 3.271 -75.951 1.00 35.00 187 ALA A N 1
ATOM 1492 C CA . ALA A 1 187 ? -8.282 3.997 -75.035 1.00 35.00 187 ALA A CA 1
ATOM 1493 C C . ALA A 1 187 ? -8.137 3.313 -73.653 1.00 35.00 187 ALA A C 1
ATOM 1495 O O . ALA A 1 187 ? -7.740 2.153 -73.577 1.00 35.00 187 ALA A O 1
ATOM 1496 N N . ASP A 1 188 ? -8.167 4.060 -72.550 1.00 35.09 188 ASP A N 1
ATOM 1497 C CA . ASP A 1 188 ? -9.317 4.152 -71.630 1.00 35.09 188 ASP A CA 1
ATOM 1498 C C . ASP A 1 188 ? -10.005 2.811 -71.304 1.00 35.09 188 ASP A C 1
ATOM 1500 O O . ASP A 1 188 ? -10.532 2.118 -72.170 1.00 35.09 188 ASP A O 1
ATOM 1504 N N . GLY A 1 189 ? -10.030 2.498 -70.011 1.00 33.78 189 GLY A N 1
ATOM 1505 C CA . GLY A 1 189 ? -10.744 1.376 -69.426 1.00 33.78 189 GLY A CA 1
ATOM 1506 C C . GLY A 1 189 ? -11.037 1.652 -67.956 1.00 33.78 189 GLY A C 1
ATOM 1507 O O . GLY A 1 189 ? -10.382 1.111 -67.067 1.00 33.78 189 GLY A O 1
ATOM 1508 N N . SER A 1 190 ? -12.008 2.527 -67.694 1.00 38.66 190 SER A N 1
ATOM 1509 C CA . SER A 1 190 ? -12.596 2.722 -66.367 1.00 38.66 190 SER A CA 1
ATOM 1510 C C . SER A 1 190 ? -13.695 1.685 -66.050 1.00 38.66 190 SER A C 1
ATOM 1512 O O . SER A 1 190 ? -14.545 1.408 -66.891 1.00 38.66 190 SER A O 1
ATOM 1514 N N . ARG A 1 191 ? -13.736 1.296 -64.764 1.00 31.58 191 ARG A N 1
ATOM 1515 C CA . ARG A 1 191 ? -14.904 0.978 -63.902 1.00 31.58 191 ARG A CA 1
ATOM 1516 C C . ARG A 1 191 ? -15.543 -0.431 -63.861 1.00 31.58 191 ARG A C 1
ATOM 1518 O O . ARG A 1 191 ? -16.248 -0.855 -64.759 1.00 31.58 191 ARG A O 1
ATOM 1525 N N . ALA A 1 192 ? -15.478 -0.955 -62.624 1.00 31.33 192 ALA A N 1
ATOM 1526 C CA . ALA A 1 192 ? -16.580 -1.387 -61.738 1.00 31.33 192 ALA A CA 1
ATOM 1527 C C . ALA A 1 192 ? -17.245 -2.772 -61.909 1.00 31.33 192 ALA A C 1
ATOM 1529 O O . ALA A 1 192 ? -17.853 -3.064 -62.929 1.00 31.33 192 ALA A O 1
ATOM 1530 N N . SER A 1 193 ? -17.302 -3.539 -60.804 1.00 32.03 193 SER A N 1
ATOM 1531 C CA . SER A 1 193 ? -18.517 -3.798 -59.978 1.00 32.03 193 SER A CA 1
ATOM 1532 C C . SER A 1 193 ? -18.568 -5.203 -59.321 1.00 32.03 193 SER A C 1
ATOM 1534 O O . SER A 1 193 ? -18.043 -6.162 -59.870 1.00 32.03 193 SER A O 1
ATOM 1536 N N . GLY A 1 194 ? -19.246 -5.292 -58.157 1.00 30.48 194 GLY A N 1
ATOM 1537 C CA . GLY A 1 194 ? -19.831 -6.510 -57.534 1.00 30.48 194 GLY A CA 1
ATOM 1538 C C . GLY A 1 194 ? -18.916 -7.298 -56.576 1.00 30.48 194 GLY A C 1
ATOM 1539 O O . GLY A 1 194 ? -17.986 -7.938 -57.032 1.00 30.48 194 GLY A O 1
ATOM 1540 N N . SER A 1 195 ? -19.001 -7.232 -55.237 1.00 30.88 195 SER A N 1
ATOM 1541 C CA . SER A 1 195 ? -20.060 -7.659 -54.289 1.00 30.88 195 SER A CA 1
ATOM 1542 C C . SER A 1 195 ? -20.426 -9.153 -54.323 1.00 30.88 195 SER A C 1
ATOM 1544 O O . SER A 1 195 ? -21.209 -9.549 -55.177 1.00 30.88 195 SER A O 1
ATOM 1546 N N . ALA A 1 196 ? -20.008 -9.912 -53.297 1.00 32.72 196 ALA A N 1
ATOM 1547 C CA . ALA A 1 196 ? -20.858 -10.850 -52.543 1.00 32.72 196 ALA A CA 1
ATOM 1548 C C . ALA A 1 196 ? -20.145 -11.336 -51.262 1.00 32.72 196 ALA A C 1
ATOM 1550 O O . ALA A 1 196 ? -18.952 -11.627 -51.267 1.00 32.72 196 ALA A O 1
ATOM 1551 N N . ALA A 1 197 ? -20.900 -11.380 -50.167 1.00 32.88 197 ALA A N 1
ATOM 1552 C CA . ALA A 1 197 ? -20.510 -11.828 -48.836 1.00 32.88 197 ALA A CA 1
ATOM 1553 C C . ALA A 1 197 ? -20.632 -13.354 -48.683 1.00 32.88 197 ALA A C 1
ATOM 1555 O O . ALA A 1 197 ? -21.479 -13.955 -49.336 1.00 32.88 197 ALA A O 1
ATOM 1556 N N . ASP A 1 198 ? -19.906 -13.943 -47.727 1.00 31.70 198 ASP A N 1
ATOM 1557 C CA . ASP A 1 198 ? -20.413 -15.106 -46.993 1.00 31.70 198 ASP A CA 1
ATOM 1558 C C . ASP A 1 198 ? -19.934 -15.096 -45.534 1.00 31.70 198 ASP A C 1
ATOM 1560 O O . ASP A 1 198 ? -18.813 -14.708 -45.204 1.00 31.70 198 ASP A O 1
ATOM 1564 N N . SER A 1 199 ? -20.856 -15.461 -44.655 1.00 33.16 199 SER A N 1
ATOM 1565 C CA . SER A 1 199 ? -20.809 -15.332 -43.210 1.00 33.16 199 SER A CA 1
ATOM 1566 C C . SER A 1 199 ? -21.112 -16.685 -42.583 1.00 33.16 199 SER A C 1
ATOM 1568 O O . SER A 1 199 ? -22.192 -17.229 -42.796 1.00 33.16 199 SER A O 1
ATOM 1570 N N . THR A 1 200 ? -20.241 -17.177 -41.704 1.00 36.34 200 THR A N 1
ATOM 1571 C CA . THR A 1 200 ? -20.575 -18.295 -40.810 1.00 36.34 200 THR A CA 1
ATOM 1572 C C . THR A 1 200 ? -20.479 -17.867 -39.353 1.00 36.34 200 THR A C 1
ATOM 1574 O O . THR A 1 200 ? -19.437 -17.450 -38.851 1.00 36.34 200 THR A O 1
ATOM 1577 N N . ARG A 1 201 ? -21.631 -17.969 -38.687 1.00 32.78 201 ARG A N 1
ATOM 1578 C CA . ARG A 1 201 ? -21.949 -17.571 -37.315 1.00 32.78 201 ARG A CA 1
ATOM 1579 C C . ARG A 1 201 ? -22.334 -18.816 -36.512 1.00 32.78 201 ARG A C 1
ATOM 1581 O O . ARG A 1 201 ? -23.174 -19.586 -36.961 1.00 32.78 201 ARG A O 1
ATOM 1588 N N . ALA A 1 202 ? -21.832 -18.931 -35.282 1.00 30.47 202 ALA A N 1
ATOM 1589 C CA . ALA A 1 202 ? -22.303 -19.857 -34.239 1.00 30.47 202 ALA A CA 1
ATOM 1590 C C . ALA A 1 202 ? -22.232 -19.155 -32.845 1.00 30.47 202 ALA A C 1
ATOM 1592 O O . ALA A 1 202 ? -21.697 -18.050 -32.770 1.00 30.47 202 ALA A O 1
ATOM 1593 N N . PRO A 1 203 ? -22.872 -19.649 -31.761 1.00 39.16 203 PRO A N 1
ATOM 1594 C CA . PRO A 1 203 ? -24.190 -19.165 -31.346 1.00 39.16 203 PRO A CA 1
ATOM 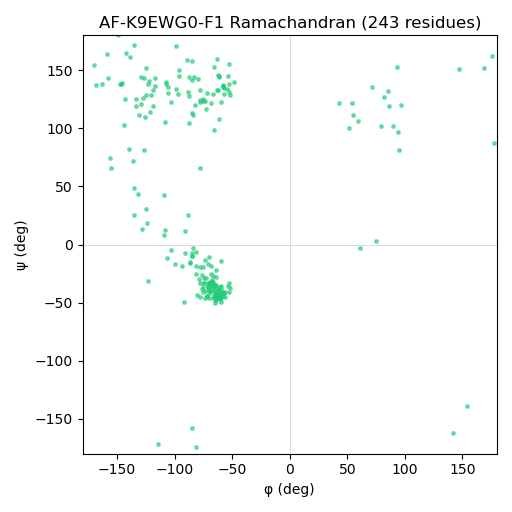1595 C C . PRO A 1 203 ? -24.249 -18.427 -29.980 1.00 39.16 203 PRO A C 1
ATOM 1597 O O . PRO A 1 203 ? -23.264 -18.011 -29.384 1.00 39.16 203 PRO A O 1
ATOM 1600 N N . LYS A 1 204 ? -25.492 -18.152 -29.558 1.00 38.34 204 LYS A N 1
ATOM 1601 C CA . LYS A 1 204 ? -26.008 -17.037 -28.742 1.00 38.34 204 LYS A CA 1
ATOM 1602 C C . LYS A 1 204 ? -25.703 -17.090 -27.225 1.00 38.34 204 LYS A C 1
ATOM 1604 O O . LYS A 1 204 ? -26.213 -17.940 -26.504 1.00 38.34 204 LYS A O 1
ATOM 1609 N N . ARG A 1 205 ? -25.057 -16.031 -26.708 1.00 44.66 205 ARG A N 1
ATOM 1610 C CA . ARG A 1 205 ? -24.905 -15.675 -25.274 1.00 44.66 205 ARG A CA 1
ATOM 1611 C C . ARG A 1 205 ? -26.178 -15.030 -24.688 1.00 44.66 205 ARG A C 1
ATOM 1613 O O . ARG A 1 205 ? -26.168 -13.845 -24.357 1.00 44.66 205 ARG A O 1
ATOM 1620 N N . LYS A 1 206 ? -27.297 -15.759 -24.591 1.00 39.00 206 LYS A N 1
ATOM 1621 C CA . LYS A 1 206 ? -28.524 -15.233 -23.939 1.00 39.00 206 LYS A CA 1
ATOM 1622 C C . LYS A 1 206 ? -28.835 -15.817 -22.552 1.00 39.00 206 LYS A C 1
ATOM 1624 O O . LYS A 1 206 ? -29.611 -15.200 -21.835 1.00 39.00 206 LYS A O 1
ATOM 1629 N N . ALA A 1 207 ? -28.165 -16.886 -22.114 1.00 41.69 207 ALA A N 1
ATOM 1630 C CA . ALA A 1 207 ? -28.360 -17.446 -20.767 1.00 41.69 207 ALA A CA 1
ATOM 1631 C C . ALA A 1 207 ? -27.574 -16.709 -19.654 1.00 41.69 207 ALA A C 1
ATOM 1633 O O . ALA A 1 207 ? -28.006 -16.673 -18.507 1.00 41.69 207 ALA A O 1
ATOM 1634 N N . ALA A 1 208 ? -26.460 -16.041 -19.982 1.00 42.75 208 ALA A N 1
ATOM 1635 C CA . ALA A 1 208 ? -25.568 -15.437 -18.981 1.00 42.75 208 ALA A CA 1
ATOM 1636 C C . ALA A 1 208 ? -26.090 -14.131 -18.340 1.00 42.75 208 ALA A C 1
ATOM 1638 O O . ALA A 1 208 ? -25.639 -13.757 -17.265 1.00 42.75 208 ALA A O 1
ATOM 1639 N N . LYS A 1 209 ? -27.052 -13.434 -18.964 1.00 42.34 209 LYS A N 1
ATOM 1640 C CA . LYS A 1 209 ? -27.555 -12.142 -18.448 1.00 42.34 209 LYS A CA 1
ATOM 1641 C C . LYS A 1 209 ? -28.687 -12.265 -17.418 1.00 42.34 209 LYS A C 1
ATOM 1643 O O . LYS A 1 209 ? -28.965 -11.283 -16.734 1.00 42.34 209 LYS A O 1
ATOM 1648 N N . SER A 1 210 ? -29.332 -13.429 -17.296 1.00 37.34 210 SER A N 1
ATOM 1649 C CA . SER A 1 210 ? -30.442 -13.626 -16.344 1.00 37.34 210 SER A CA 1
ATOM 1650 C C . SER A 1 210 ? -29.928 -13.830 -14.915 1.00 37.34 210 SER A C 1
ATOM 1652 O O . SER A 1 210 ? -30.358 -13.135 -13.998 1.00 37.34 210 SER A O 1
ATOM 1654 N N . LEU A 1 211 ? -28.902 -14.673 -14.754 1.00 40.94 211 LEU A N 1
ATOM 1655 C CA . LEU A 1 211 ? -28.285 -14.996 -13.459 1.00 40.94 211 LEU A CA 1
ATOM 1656 C C . LEU A 1 211 ? -27.533 -13.798 -12.835 1.00 40.94 211 LEU A C 1
ATOM 1658 O O . LEU A 1 211 ? -27.497 -13.632 -11.617 1.00 40.94 211 LEU A O 1
ATOM 1662 N N . GLU A 1 212 ? -26.980 -12.902 -13.662 1.00 44.84 212 GLU A N 1
ATOM 1663 C CA . GLU A 1 212 ? -26.290 -11.686 -13.201 1.00 44.84 212 GLU A CA 1
ATOM 1664 C C . GLU A 1 212 ? -27.270 -10.602 -12.701 1.00 44.84 212 GLU A C 1
ATOM 1666 O O . GLU A 1 212 ? -26.938 -9.813 -11.811 1.00 44.84 212 GLU A O 1
ATOM 1671 N N . ARG A 1 213 ? -28.503 -10.573 -13.231 1.00 40.84 213 ARG A N 1
ATOM 1672 C CA . ARG A 1 213 ? -29.564 -9.658 -12.774 1.00 40.84 213 ARG A CA 1
ATOM 1673 C C . ARG A 1 213 ? -30.164 -10.102 -11.440 1.00 40.84 213 ARG A C 1
ATOM 1675 O O . ARG A 1 213 ? -30.325 -9.259 -10.559 1.00 40.84 213 ARG A O 1
ATOM 1682 N N . GLU A 1 214 ? -30.381 -11.402 -11.246 1.00 40.88 214 GLU A N 1
ATOM 1683 C CA . GLU A 1 214 ? -30.859 -11.963 -9.971 1.00 40.88 214 GLU A CA 1
ATOM 1684 C C . GLU A 1 214 ? -29.826 -11.802 -8.841 1.00 40.88 214 GLU A C 1
ATOM 1686 O O . GLU A 1 214 ? -30.183 -11.464 -7.709 1.00 40.88 214 GLU A O 1
ATOM 1691 N N . SER A 1 215 ? -28.530 -11.929 -9.153 1.00 48.94 215 SER A N 1
ATOM 1692 C CA . SER A 1 215 ? -27.427 -11.712 -8.201 1.00 48.94 215 SER A CA 1
ATOM 1693 C C . SER A 1 215 ? -27.300 -10.244 -7.756 1.00 48.94 215 SER A C 1
ATOM 1695 O O . SER A 1 215 ? -27.100 -9.959 -6.570 1.00 48.94 215 SER A O 1
ATOM 1697 N N . ARG A 1 216 ? -27.515 -9.283 -8.670 1.00 45.50 216 ARG A N 1
ATOM 1698 C CA . ARG A 1 216 ? -27.539 -7.843 -8.344 1.00 45.50 216 ARG A CA 1
ATOM 1699 C C . ARG A 1 216 ? -28.763 -7.448 -7.512 1.00 45.50 216 ARG A C 1
ATOM 1701 O O . ARG A 1 216 ? -28.607 -6.721 -6.532 1.00 45.50 216 ARG A O 1
ATOM 1708 N N . GLN A 1 217 ? -29.952 -7.964 -7.832 1.00 44.12 217 GLN A N 1
ATOM 1709 C CA . GLN A 1 217 ? -31.175 -7.717 -7.048 1.00 44.12 217 GLN A CA 1
ATOM 1710 C C . GLN A 1 217 ? -31.101 -8.343 -5.641 1.00 44.12 217 GLN A C 1
ATOM 1712 O O . GLN A 1 217 ? -31.564 -7.750 -4.662 1.00 44.12 217 GLN A O 1
ATOM 1717 N N . SER A 1 218 ? -30.429 -9.490 -5.508 1.00 47.31 218 SER A N 1
ATOM 1718 C CA . SER A 1 218 ? -30.212 -10.186 -4.229 1.00 47.31 218 SER A CA 1
ATOM 1719 C C . SER A 1 218 ? -29.138 -9.539 -3.336 1.00 47.31 218 SER A C 1
ATOM 1721 O O . SER A 1 218 ? -29.192 -9.667 -2.110 1.00 47.31 218 SER A O 1
ATOM 1723 N N . ARG A 1 219 ? -28.166 -8.822 -3.923 1.00 50.75 219 ARG A N 1
ATOM 1724 C CA . ARG A 1 219 ? -27.180 -7.995 -3.196 1.00 50.75 219 ARG A CA 1
ATOM 1725 C C . ARG A 1 219 ? -27.752 -6.636 -2.793 1.00 50.75 219 ARG A C 1
ATOM 1727 O O . ARG A 1 219 ? -27.600 -6.240 -1.640 1.00 50.75 219 ARG A O 1
ATOM 1734 N N . ALA A 1 220 ? -28.482 -5.972 -3.691 1.00 47.25 220 ALA A N 1
ATOM 1735 C CA . ALA A 1 220 ? -29.140 -4.696 -3.404 1.00 47.25 220 ALA A CA 1
ATOM 1736 C C . ALA A 1 220 ? -30.196 -4.822 -2.287 1.00 47.25 220 ALA A C 1
ATOM 1738 O O . ALA A 1 220 ? -30.292 -3.958 -1.417 1.00 47.25 220 ALA A O 1
ATOM 1739 N N . SER A 1 221 ? -30.939 -5.935 -2.243 1.00 45.62 221 SER A N 1
ATOM 1740 C CA . SER A 1 221 ? -31.922 -6.198 -1.180 1.00 45.62 221 SER A CA 1
ATOM 1741 C C . SER A 1 221 ? -31.291 -6.553 0.175 1.00 45.62 221 SER A C 1
ATOM 1743 O O . SER A 1 221 ? -31.867 -6.220 1.213 1.00 45.62 221 SER A O 1
ATOM 1745 N N . ARG A 1 222 ? -30.090 -7.155 0.199 1.00 48.03 222 ARG A N 1
ATOM 1746 C CA . ARG A 1 222 ? -29.309 -7.366 1.435 1.00 48.03 222 ARG A CA 1
ATOM 1747 C C . ARG A 1 222 ? -28.725 -6.059 1.980 1.00 48.03 222 ARG A C 1
ATOM 1749 O O . ARG A 1 222 ? -28.899 -5.798 3.167 1.00 48.03 222 ARG A O 1
ATOM 1756 N N . LEU A 1 223 ? -28.163 -5.211 1.113 1.00 47.38 223 LEU A N 1
ATOM 1757 C CA . LEU A 1 223 ? -27.694 -3.853 1.441 1.00 47.38 223 LEU A CA 1
ATOM 1758 C C . LEU A 1 223 ? -28.820 -2.945 1.970 1.00 47.38 223 LEU A C 1
ATOM 1760 O O . LEU A 1 223 ? -28.600 -2.144 2.877 1.00 47.38 223 LEU A O 1
ATOM 1764 N N . ALA A 1 224 ? -30.046 -3.084 1.455 1.00 45.84 224 ALA A N 1
ATOM 1765 C CA . ALA A 1 224 ? -31.199 -2.322 1.941 1.00 45.84 224 ALA A CA 1
ATOM 1766 C C . ALA A 1 224 ? -31.667 -2.767 3.343 1.00 45.84 224 ALA A C 1
ATOM 1768 O O . ALA A 1 224 ? -32.037 -1.926 4.164 1.00 45.84 224 ALA A O 1
ATOM 1769 N N . ARG A 1 225 ? -31.614 -4.072 3.656 1.00 45.78 225 ARG A N 1
ATOM 1770 C CA . ARG A 1 225 ? -32.043 -4.611 4.964 1.00 45.78 225 ARG A CA 1
ATOM 1771 C C . ARG A 1 225 ? -31.039 -4.328 6.088 1.00 45.78 225 ARG A C 1
ATOM 1773 O O . ARG A 1 225 ? -31.462 -4.086 7.218 1.00 45.78 225 ARG A O 1
ATOM 1780 N N . THR A 1 226 ? -29.737 -4.298 5.800 1.00 43.88 226 THR A N 1
ATOM 1781 C CA . THR A 1 226 ? -28.704 -3.918 6.783 1.00 43.88 226 THR A CA 1
ATOM 1782 C C . THR A 1 226 ? -28.656 -2.406 7.020 1.00 43.88 226 THR A C 1
ATOM 1784 O O . THR A 1 226 ? -28.573 -1.977 8.173 1.00 43.88 226 THR A O 1
ATOM 1787 N N . ASN A 1 227 ? -28.839 -1.581 5.980 1.00 40.97 227 ASN A N 1
ATOM 1788 C CA . ASN A 1 227 ? -28.923 -0.124 6.143 1.00 40.97 227 ASN A CA 1
ATOM 1789 C C . ASN A 1 227 ? -30.201 0.343 6.859 1.00 40.97 227 ASN A C 1
ATOM 1791 O O . ASN A 1 227 ? -30.150 1.309 7.623 1.00 40.97 227 ASN A O 1
ATOM 1795 N N . ALA A 1 228 ? -31.333 -0.353 6.699 1.00 41.59 228 ALA A N 1
ATOM 1796 C CA . ALA A 1 228 ? -32.563 -0.039 7.433 1.00 41.59 228 ALA A CA 1
ATOM 1797 C C . ALA A 1 228 ? -32.415 -0.239 8.956 1.00 41.59 228 ALA A C 1
ATOM 1799 O O . ALA A 1 228 ? -32.935 0.563 9.732 1.00 41.59 228 ALA A O 1
ATOM 1800 N N . ARG A 1 229 ? -31.639 -1.242 9.402 1.00 43.62 229 ARG A N 1
ATOM 1801 C CA . ARG A 1 229 ? -31.324 -1.433 10.832 1.00 43.62 229 ARG A CA 1
ATOM 1802 C C . ARG A 1 229 ? -30.381 -0.358 11.384 1.00 43.62 229 ARG A C 1
ATOM 1804 O O . ARG A 1 229 ? -30.549 0.037 12.533 1.00 43.62 229 ARG A O 1
ATOM 1811 N N . ARG A 1 230 ? -29.443 0.169 10.583 1.00 46.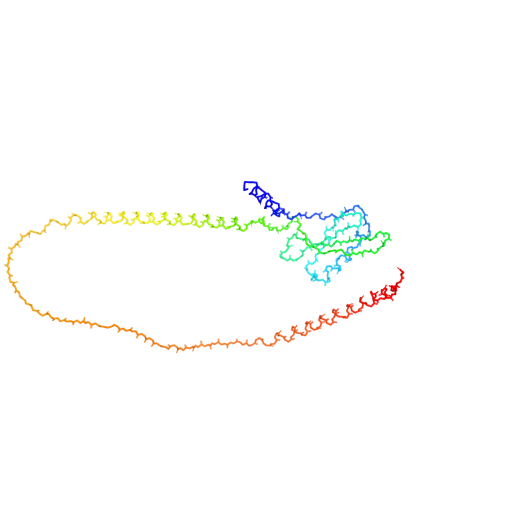50 230 ARG A N 1
ATOM 1812 C CA . ARG A 1 230 ? -2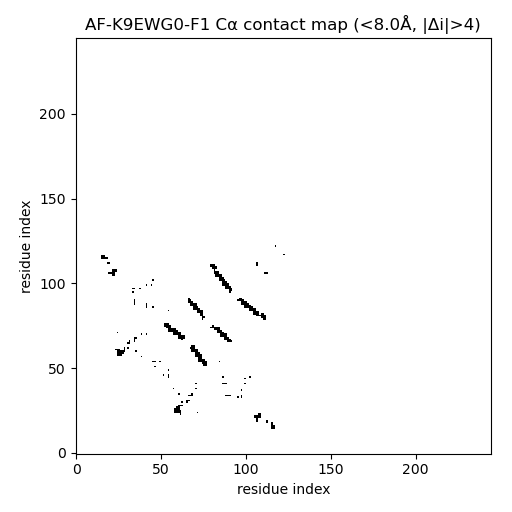8.528 1.247 11.018 1.00 46.50 230 ARG A CA 1
ATOM 1813 C C . ARG A 1 230 ? -29.170 2.646 11.005 1.00 46.50 230 ARG A C 1
ATOM 1815 O O . ARG A 1 230 ? -28.835 3.466 11.855 1.00 46.50 230 ARG A O 1
ATOM 1822 N N . ARG A 1 231 ? -30.149 2.918 10.129 1.00 44.31 231 ARG A N 1
ATOM 1823 C CA . ARG A 1 231 ? -30.864 4.217 10.084 1.00 44.31 231 ARG A 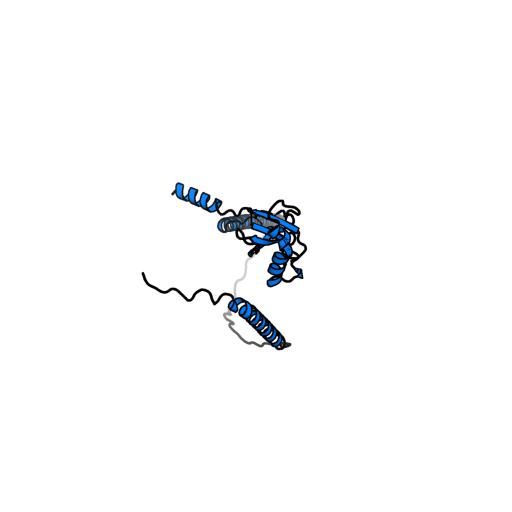CA 1
ATOM 1824 C C . ARG A 1 231 ? -31.937 4.403 11.168 1.00 44.31 231 ARG A C 1
ATOM 1826 O O . ARG A 1 231 ? -32.269 5.540 11.485 1.00 44.31 231 ARG A O 1
ATOM 1833 N N . GLY A 1 232 ? -32.431 3.331 11.795 1.00 33.91 232 GLY A N 1
ATOM 1834 C CA . GLY A 1 232 ? -33.407 3.419 12.896 1.00 33.91 232 GLY A CA 1
ATOM 1835 C C . GLY A 1 232 ? -32.853 3.970 14.221 1.00 33.91 232 GLY A C 1
ATOM 1836 O O . GLY A 1 232 ? -33.630 4.392 15.075 1.00 33.91 232 GLY A O 1
ATOM 1837 N N . SER A 1 233 ? -31.524 4.004 14.387 1.00 42.97 233 SER A N 1
ATOM 1838 C CA . SER A 1 233 ? -30.862 4.489 15.611 1.00 42.97 233 SER A CA 1
ATOM 1839 C C . SER A 1 233 ? -30.335 5.926 15.509 1.00 42.97 233 SER A C 1
ATOM 1841 O O . SER A 1 233 ? -30.069 6.537 16.538 1.00 42.97 233 SER A O 1
ATOM 1843 N N . TYR A 1 234 ? -30.202 6.481 14.301 1.00 44.56 234 TYR A N 1
ATOM 1844 C CA . TYR A 1 234 ? -29.641 7.823 14.066 1.00 44.56 234 TYR A CA 1
ATOM 1845 C C . TYR A 1 234 ? -30.690 8.866 13.629 1.00 44.56 234 TYR A C 1
ATOM 1847 O O . TYR A 1 234 ? -30.336 9.957 13.201 1.00 44.56 234 TYR A O 1
ATOM 1855 N N . GLY A 1 235 ? -31.988 8.555 13.743 1.00 38.28 235 GLY A N 1
ATOM 1856 C CA . GLY A 1 235 ? -33.087 9.425 13.289 1.00 38.28 235 GLY A CA 1
ATOM 1857 C C . GLY A 1 235 ? -33.936 10.081 14.385 1.00 38.28 235 GLY A C 1
ATOM 1858 O O . GLY A 1 235 ? -34.971 10.653 14.063 1.00 38.28 235 GLY A O 1
ATOM 1859 N N . ARG A 1 236 ? -33.565 9.984 15.672 1.00 41.91 236 ARG A N 1
ATOM 1860 C CA . ARG A 1 236 ? -34.438 10.416 16.788 1.00 41.91 236 ARG A CA 1
ATOM 1861 C C . ARG A 1 236 ? -33.853 11.454 17.754 1.00 41.91 236 ARG A C 1
ATOM 1863 O O . ARG A 1 236 ? -34.389 11.604 18.844 1.00 41.91 236 ARG A O 1
ATOM 1870 N N . LEU A 1 237 ? -32.803 12.185 17.367 1.00 45.12 237 LEU A N 1
ATOM 1871 C CA . LEU A 1 237 ? -32.219 13.236 18.223 1.00 45.12 237 LEU A CA 1
ATOM 1872 C C . LEU A 1 237 ? -32.043 14.622 17.584 1.00 45.12 237 LEU A C 1
ATOM 1874 O O . LEU A 1 237 ? -31.434 15.482 18.202 1.00 45.12 237 LEU A O 1
ATOM 1878 N N . TYR A 1 238 ? -32.642 14.905 16.425 1.00 41.94 238 TYR A N 1
ATOM 1879 C CA . TYR A 1 238 ? -32.705 16.282 15.911 1.00 41.94 238 TYR A CA 1
ATOM 1880 C C . TYR A 1 238 ? -34.091 16.616 15.366 1.00 41.94 238 TYR A C 1
ATOM 1882 O O . TYR A 1 238 ? -34.322 16.717 14.164 1.00 41.94 238 TYR A O 1
ATOM 1890 N N . ARG A 1 239 ? -35.045 16.766 16.289 1.00 43.47 239 ARG A N 1
ATOM 1891 C CA . ARG A 1 239 ? -36.291 17.497 16.039 1.00 43.47 239 ARG A CA 1
ATOM 1892 C C . ARG A 1 239 ? -36.877 18.015 17.352 1.00 43.47 239 ARG A C 1
ATOM 1894 O O . ARG A 1 239 ? -37.916 17.550 17.787 1.00 43.47 239 ARG A O 1
ATOM 1901 N N . HIS A 1 240 ? -36.182 18.940 18.006 1.00 36.56 240 HIS A N 1
ATOM 1902 C CA . HIS A 1 240 ? -36.809 19.944 18.871 1.00 36.56 240 HIS A CA 1
ATOM 1903 C C . HIS A 1 240 ? -35.825 21.090 19.134 1.00 36.56 240 HIS A C 1
ATOM 1905 O O . HIS A 1 240 ? -34.660 20.814 19.415 1.00 36.56 240 HIS A O 1
ATOM 1911 N N . ARG A 1 241 ? -36.348 22.330 19.083 1.00 38.94 241 ARG A N 1
ATOM 1912 C CA . ARG A 1 241 ? -35.698 23.664 19.171 1.00 38.94 241 ARG A CA 1
ATOM 1913 C C . ARG A 1 241 ? -35.393 24.249 17.771 1.00 38.94 241 ARG A C 1
ATOM 1915 O O . ARG A 1 241 ? -34.346 23.951 17.216 1.00 38.94 241 ARG A O 1
ATOM 1922 N N . ILE A 1 242 ? -36.323 24.884 17.026 1.00 40.38 242 ILE A N 1
ATOM 1923 C CA . ILE A 1 242 ? -37.223 26.045 17.311 1.00 40.38 242 ILE A CA 1
ATOM 1924 C C . ILE A 1 242 ? -36.371 27.204 17.863 1.00 40.38 242 ILE A C 1
ATOM 1926 O O . ILE A 1 242 ? -35.778 27.032 18.918 1.00 40.38 242 ILE A O 1
ATOM 1930 N N . ALA A 1 243 ? -36.005 28.209 17.054 1.00 41.94 243 ALA A N 1
ATOM 1931 C CA . ALA A 1 243 ? -36.745 29.461 16.807 1.00 41.94 243 ALA A CA 1
ATOM 1932 C C . ALA A 1 243 ? -37.093 30.227 18.107 1.00 41.94 243 ALA A C 1
ATOM 1934 O O . ALA A 1 243 ? -37.792 29.689 18.955 1.00 41.94 243 ALA A O 1
ATOM 1935 N N . GLY A 1 244 ? -36.632 31.478 18.217 1.00 36.16 244 GLY A N 1
ATOM 1936 C CA . GLY A 1 244 ? -36.879 32.392 19.346 1.00 36.16 244 GLY A CA 1
ATOM 1937 C C . GLY A 1 244 ? -35.776 32.358 20.408 1.00 36.16 244 GLY A C 1
ATOM 1938 O O . GLY A 1 244 ? -35.712 31.413 21.189 1.00 36.16 244 GLY A O 1
ATOM 1939 N N . ASP A 1 245 ? -34.821 33.287 20.349 1.00 41.75 245 ASP A N 1
ATOM 1940 C CA . ASP A 1 245 ? -34.875 34.628 20.961 1.00 41.75 245 ASP A CA 1
ATOM 1941 C C . ASP A 1 245 ? -33.889 35.556 20.229 1.00 41.75 245 ASP A C 1
ATOM 1943 O O . ASP A 1 245 ? -32.824 35.051 19.793 1.00 41.75 245 ASP A O 1
#

Foldseek 3Di:
DVVVVVVVVVVVVVPFPDFADADDADADDPADVLVQVCLVVQVVVCVVPPPPQQWAAFRHKDPPDRFKIWTWTAGNDPLWHQKTWIWIWGDDPPDSDIDTDDIDIGHHPPGDTDPTDDDPVVVVVVVVVVVVVVVVVVVVVVVVVVVVVVVVVVVVVVVPVPPPPDDDDDDDDDDDDDDDDDDDDDDDDDDYDDDDDDDDDDDDPPPVVPVVVVVVVVVVVVVVVVVVVVVVVVPPPPDDDDDDD

Sequence (245 aa):
MANEKLEAVAQAAAITPEMPERVYPQANVAGEKTLLSARDVARDELLCEIPEKYVGEHAGVLLEEERVLTHFFKCEHPGYHGWYWGVTLARMPRSRKVTVSEVDMFPGEEAMLAPRWVPWDDRMKAIEKEKRIVKAREAEVEREERARRRAKREAEGEDGRGRRRTRRRISSADDASDGAANANRGADGSRASGSAADSTRAPKRKAAKSLERESRQSRASRLARTNARRRGSYGRLYRHRIAGD

Nearest PDB structures (foldseek):
  5kuy-assembly1_G  TM=5.738E-01  e=2.625E-01  synthetic construct
  4n6v-assembly7_4  TM=5.249E-01  e=2.338E-01  Homo sapiens
  7eeb-assembly1_H  TM=4.016E-01  e=2.228E+00  Mus musculus
  2nvu-assembly1_C  TM=2.488E-01  e=3.934E-01  Homo sapiens
  2oct-assembly1_A  TM=2.767E-01  e=8.922E+00  Homo sapiens

Organism: NCBI:txid883066